Protein AF-S2S583-F1 (afdb_monomer)

Nearest PDB structures (foldseek):
  3kpt-assembly1_A  TM=5.579E-01  e=4.042E-02  Bacillus cereus ATCC 14579
  1koa-assembly1_A-2  TM=5.093E-01  e=5.735E-02  Caenorhabditis elegans
  3rkp-assembly2_B  TM=4.759E-01  e=6.444E-02  Bacillus cereus ATCC 14579
  4urr-assembly2_E  TM=3.396E-01  e=1.089E-01  Lederbergvirus Sf6
  2vbk-assembly1_A  TM=3.360E-01  e=1.736E-01  Lederbergvirus Sf6

Structure (mmCIF, N/CA/C/O backbone):
data_AF-S2S583-F1
#
_entry.id   AF-S2S583-F1
#
loop_
_atom_site.group_PDB
_atom_site.id
_atom_site.type_symbol
_atom_site.label_atom_id
_atom_site.label_alt_id
_atom_site.label_comp_id
_atom_site.label_asym_id
_atom_site.label_entity_id
_atom_site.label_seq_id
_atom_site.pdbx_PDB_ins_code
_atom_site.Cartn_x
_atom_site.Cartn_y
_atom_site.Cartn_z
_atom_site.occupancy
_atom_site.B_iso_or_equiv
_atom_site.auth_seq_id
_atom_site.auth_comp_id
_atom_site.auth_asym_id
_atom_site.auth_atom_id
_atom_site.pdbx_PDB_model_num
ATOM 1 N N . MET A 1 1 ? -15.274 1.364 20.284 1.00 72.50 1 MET A N 1
ATOM 2 C CA . MET A 1 1 ? -14.983 2.260 21.429 1.00 72.50 1 MET A CA 1
ATOM 3 C C . MET A 1 1 ? -13.592 1.963 21.960 1.00 72.50 1 MET A C 1
ATOM 5 O O . MET A 1 1 ? -13.209 0.802 21.964 1.00 72.50 1 MET A O 1
ATOM 9 N N . LEU A 1 2 ? -12.863 2.974 22.434 1.00 86.56 2 LEU A N 1
ATOM 10 C CA . LEU A 1 2 ? -11.544 2.807 23.055 1.00 86.56 2 LEU A CA 1
ATOM 11 C C . LEU A 1 2 ? -11.646 2.997 24.572 1.00 86.56 2 LEU A C 1
ATOM 13 O O . LEU A 1 2 ? -12.115 4.040 25.028 1.00 86.56 2 LEU A O 1
ATOM 17 N N . ASN A 1 3 ? -11.185 2.026 25.364 1.00 85.88 3 ASN A N 1
ATOM 18 C CA . ASN A 1 3 ? -11.041 2.212 26.808 1.00 85.88 3 ASN A CA 1
ATOM 19 C C . ASN A 1 3 ? -9.727 2.944 27.106 1.00 85.88 3 ASN A C 1
ATOM 21 O O . ASN A 1 3 ? -8.679 2.321 27.236 1.00 85.88 3 ASN A O 1
ATOM 25 N N . LEU A 1 4 ? -9.774 4.269 27.234 1.00 85.50 4 LEU A N 1
ATOM 26 C CA . LEU A 1 4 ? -8.571 5.089 27.435 1.00 85.50 4 LEU A CA 1
ATOM 27 C C . LEU A 1 4 ? -7.885 4.888 28.800 1.00 85.50 4 LEU A C 1
ATOM 29 O O . LEU A 1 4 ? -6.769 5.367 28.987 1.00 85.50 4 LEU A O 1
ATOM 33 N N . ASN A 1 5 ? -8.521 4.173 29.734 1.00 86.88 5 ASN A N 1
ATOM 34 C CA . ASN A 1 5 ? -7.889 3.759 30.991 1.00 86.88 5 ASN A CA 1
ATOM 35 C C . ASN A 1 5 ? -7.034 2.491 30.833 1.00 86.88 5 ASN A C 1
ATOM 37 O O . ASN A 1 5 ? -6.296 2.137 31.752 1.00 86.88 5 ASN A O 1
ATOM 41 N N . ASP A 1 6 ? -7.135 1.794 29.698 1.00 87.12 6 ASP A N 1
ATOM 42 C CA . ASP A 1 6 ? -6.269 0.664 29.388 1.00 87.12 6 ASP A CA 1
ATOM 43 C C . ASP A 1 6 ? -4.828 1.153 29.169 1.00 87.12 6 ASP A C 1
ATOM 45 O O . ASP A 1 6 ? -4.546 1.982 28.299 1.00 87.12 6 ASP A O 1
ATOM 49 N N . ALA A 1 7 ? -3.898 0.643 29.980 1.00 87.00 7 ALA A N 1
ATOM 50 C CA . ALA A 1 7 ? -2.507 1.087 29.963 1.00 87.00 7 ALA A CA 1
ATOM 51 C C . ALA A 1 7 ? -1.782 0.740 28.651 1.00 87.00 7 ALA A C 1
ATOM 53 O O . ALA A 1 7 ? -0.872 1.468 28.243 1.00 87.00 7 ALA A O 1
ATOM 54 N N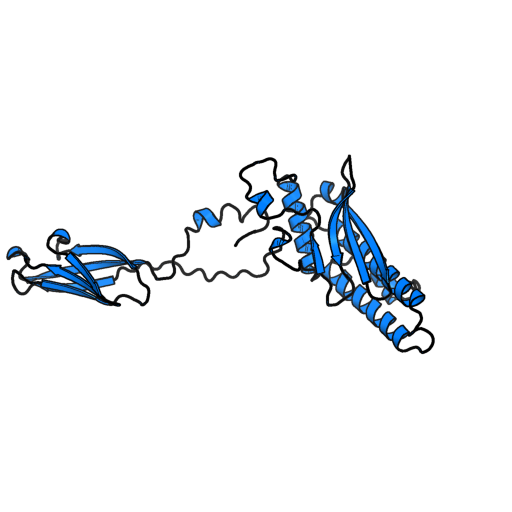 . HIS A 1 8 ? -2.171 -0.349 27.982 1.00 86.50 8 HIS A N 1
ATOM 55 C CA . HIS A 1 8 ? -1.612 -0.722 26.688 1.00 86.50 8 HIS A CA 1
ATOM 56 C C . HIS A 1 8 ? -2.092 0.252 25.607 1.00 86.50 8 HIS A C 1
ATOM 58 O O . HIS A 1 8 ? -1.272 0.829 24.892 1.00 86.50 8 HIS A O 1
ATOM 64 N N . LEU A 1 9 ? -3.395 0.535 25.558 1.00 88.69 9 LEU A N 1
ATOM 65 C CA . LEU A 1 9 ? -3.988 1.481 24.616 1.00 88.69 9 LEU A CA 1
ATOM 66 C C . LEU A 1 9 ? -3.467 2.910 24.821 1.00 88.69 9 LEU A C 1
ATOM 68 O O . LEU A 1 9 ? -3.105 3.588 23.858 1.00 88.69 9 LEU A O 1
ATOM 72 N N . ALA A 1 10 ? -3.338 3.355 26.072 1.00 89.19 10 ALA A N 1
ATOM 73 C CA . ALA A 1 10 ? -2.738 4.645 26.401 1.00 89.19 10 ALA A CA 1
ATOM 74 C C . ALA A 1 10 ? -1.277 4.746 25.916 1.00 89.19 10 ALA A C 1
ATOM 76 O O . ALA A 1 10 ? -0.844 5.794 25.423 1.00 89.19 10 ALA A O 1
ATOM 77 N N . ALA A 1 11 ? -0.508 3.653 25.995 1.00 89.00 11 ALA A N 1
ATOM 78 C CA . ALA A 1 11 ? 0.853 3.608 25.467 1.00 89.00 11 ALA A CA 1
ATOM 79 C C . ALA A 1 11 ? 0.889 3.696 23.931 1.00 89.00 11 ALA A C 1
ATOM 81 O O . ALA A 1 11 ? 1.757 4.389 23.392 1.00 89.00 11 ALA A O 1
ATOM 82 N N . LEU A 1 12 ? -0.055 3.054 23.231 1.00 89.44 12 LEU A N 1
ATOM 83 C CA . LEU A 1 12 ? -0.186 3.168 21.772 1.00 89.44 12 LEU A CA 1
ATOM 84 C C . LEU A 1 12 ? -0.480 4.611 21.351 1.00 89.44 12 LEU A C 1
ATOM 86 O O . LEU A 1 12 ? 0.122 5.113 20.403 1.00 89.44 12 LEU A O 1
ATOM 90 N N . ILE A 1 13 ? -1.354 5.304 22.084 1.00 88.88 13 ILE A N 1
ATOM 91 C CA . ILE A 1 13 ? -1.737 6.695 21.803 1.00 88.88 13 ILE A CA 1
ATOM 92 C C . ILE A 1 13 ? -0.569 7.662 22.034 1.00 88.88 13 ILE A C 1
ATOM 94 O O . ILE A 1 13 ? -0.356 8.575 21.236 1.00 88.88 13 ILE A O 1
ATOM 98 N N . THR A 1 14 ? 0.220 7.469 23.086 1.00 87.25 14 THR A N 1
ATOM 99 C CA . THR A 1 14 ? 1.247 8.446 23.495 1.00 87.25 14 THR A CA 1
ATOM 100 C C . THR A 1 14 ? 2.579 8.296 22.765 1.00 87.25 14 THR A C 1
ATOM 102 O O . THR A 1 14 ? 3.272 9.290 22.553 1.00 87.25 14 THR A O 1
ATOM 105 N N . LYS A 1 15 ? 2.956 7.083 22.345 1.00 89.38 15 LYS A N 1
ATOM 106 C CA . LYS A 1 15 ? 4.250 6.846 21.688 1.00 89.38 15 LYS A CA 1
ATOM 107 C C . LYS A 1 15 ? 4.202 7.155 20.187 1.00 89.38 15 LYS A C 1
ATOM 109 O O . LYS A 1 15 ? 3.221 6.794 19.531 1.00 89.38 15 LYS A O 1
ATOM 114 N N . PRO A 1 16 ? 5.250 7.776 19.612 1.00 91.06 16 PRO A N 1
ATOM 115 C CA . PRO A 1 16 ? 5.403 7.825 18.164 1.00 91.06 16 PRO A CA 1
ATOM 116 C C . PRO A 1 16 ? 5.668 6.409 17.641 1.00 91.06 16 PRO A C 1
ATOM 118 O O . PRO A 1 16 ? 6.477 5.675 18.209 1.00 91.06 16 PRO A O 1
ATOM 121 N N . LEU A 1 17 ? 4.981 6.033 16.565 1.00 93.19 17 LEU A N 1
ATOM 122 C CA . LEU A 1 17 ? 5.113 4.730 15.916 1.00 93.19 17 LEU A CA 1
ATOM 123 C C . LEU A 1 17 ? 5.484 4.939 14.448 1.00 93.19 17 LEU A C 1
ATOM 125 O O . LEU A 1 17 ? 5.022 5.891 13.820 1.00 93.19 17 LEU A O 1
ATOM 129 N N . THR A 1 18 ? 6.296 4.044 13.888 1.00 93.56 18 THR A N 1
ATOM 130 C CA . THR A 1 18 ? 6.427 3.938 12.428 1.00 93.56 18 THR A CA 1
ATOM 131 C C . THR A 1 18 ? 5.143 3.361 11.827 1.00 93.56 18 THR A C 1
ATOM 133 O O . THR A 1 18 ? 4.338 2.765 12.541 1.00 93.56 18 THR A O 1
ATOM 136 N N . VAL A 1 19 ? 4.962 3.465 10.506 1.00 93.00 19 VAL A N 1
ATOM 137 C CA . VAL A 1 19 ? 3.814 2.854 9.804 1.00 93.00 19 VAL A CA 1
ATOM 138 C C . VAL A 1 19 ? 3.682 1.361 10.142 1.00 93.00 19 VAL A C 1
ATOM 140 O O . VAL A 1 19 ? 2.598 0.900 10.494 1.00 93.00 19 VAL A O 1
ATOM 143 N N . ALA A 1 20 ? 4.790 0.613 10.101 1.00 92.25 20 ALA A N 1
ATOM 144 C CA . ALA A 1 20 ? 4.805 -0.817 10.413 1.00 92.25 20 ALA A CA 1
ATOM 145 C C . ALA A 1 20 ? 4.420 -1.111 11.866 1.00 92.25 20 ALA A C 1
ATOM 147 O O . ALA A 1 20 ? 3.603 -1.992 12.124 1.00 92.25 20 ALA A O 1
ATOM 148 N N . GLN A 1 21 ? 4.966 -0.344 12.812 1.00 94.44 21 GLN A N 1
ATOM 149 C CA . GLN A 1 21 ? 4.627 -0.493 14.225 1.00 94.44 21 GLN A CA 1
ATOM 150 C C . GLN A 1 21 ? 3.167 -0.129 14.497 1.00 94.44 21 GLN A C 1
ATOM 152 O O . GLN A 1 21 ? 2.517 -0.821 15.274 1.00 94.44 21 GLN A O 1
ATOM 157 N N . ALA A 1 22 ? 2.648 0.922 13.856 1.00 94.94 22 ALA A N 1
ATOM 158 C CA . ALA A 1 22 ? 1.258 1.338 13.988 1.00 94.94 22 ALA A CA 1
ATOM 159 C C . ALA A 1 22 ? 0.313 0.230 13.515 1.00 94.94 22 ALA A C 1
ATOM 161 O O . ALA A 1 22 ? -0.524 -0.206 14.300 1.00 94.94 22 ALA A O 1
ATOM 162 N N . ARG A 1 23 ? 0.499 -0.294 12.292 1.00 94.81 23 ARG A N 1
ATOM 163 C CA . ARG A 1 23 ? -0.312 -1.412 11.784 1.00 94.81 23 ARG A CA 1
ATOM 164 C C . ARG A 1 23 ? -0.238 -2.621 12.713 1.00 94.81 23 ARG A C 1
ATOM 166 O O . ARG A 1 23 ? -1.269 -3.129 13.132 1.00 94.81 23 ARG A O 1
ATOM 173 N N . GLN A 1 24 ? 0.972 -3.057 13.062 1.00 94.25 24 GLN A N 1
ATOM 174 C CA . GLN A 1 24 ? 1.160 -4.264 13.861 1.00 94.25 24 GLN A CA 1
ATOM 175 C C . GLN A 1 24 ? 0.535 -4.136 15.254 1.00 94.25 24 GLN A C 1
ATOM 177 O O . GLN A 1 24 ? -0.221 -5.008 15.674 1.00 94.25 24 GLN A O 1
ATOM 182 N N . GLN A 1 25 ? 0.861 -3.072 15.991 1.00 94.88 25 GLN A N 1
ATOM 183 C CA . GLN A 1 25 ? 0.454 -2.947 17.390 1.00 94.88 25 GLN A CA 1
ATOM 184 C C . GLN A 1 25 ? -1.035 -2.612 17.525 1.00 94.88 25 GLN A C 1
ATOM 186 O O . GLN A 1 25 ? -1.705 -3.182 18.381 1.00 94.88 25 GLN A O 1
ATOM 191 N N . ILE A 1 26 ? -1.568 -1.739 16.664 1.00 95.62 26 ILE A N 1
ATOM 192 C CA . ILE A 1 26 ? -2.993 -1.377 16.688 1.00 95.62 26 ILE A CA 1
ATOM 193 C C . ILE A 1 26 ? -3.840 -2.534 16.154 1.00 95.62 26 ILE A C 1
ATOM 195 O O . ILE A 1 26 ? -4.863 -2.838 16.756 1.00 95.62 26 ILE A O 1
ATOM 199 N N . GLY A 1 27 ? -3.389 -3.226 15.101 1.00 94.31 27 GLY A N 1
ATOM 200 C CA . GLY A 1 27 ? -4.038 -4.438 14.592 1.00 94.31 27 GLY A CA 1
ATOM 201 C C . GLY A 1 27 ? -4.083 -5.550 15.640 1.00 94.31 27 GLY A C 1
ATOM 202 O O . GLY A 1 27 ? -5.137 -6.125 15.878 1.00 94.31 27 GLY A O 1
ATOM 203 N N . THR A 1 28 ? -2.978 -5.781 16.360 1.00 93.31 28 THR A N 1
ATOM 204 C CA . THR A 1 28 ? -2.945 -6.759 17.464 1.00 93.31 28 THR A CA 1
ATOM 205 C C . THR A 1 28 ? -3.926 -6.384 18.576 1.00 93.31 28 THR A C 1
ATOM 207 O O . THR A 1 28 ? -4.673 -7.235 19.052 1.00 93.31 28 THR A O 1
ATOM 210 N N . ALA A 1 29 ? -3.945 -5.113 18.988 1.00 93.31 29 ALA A N 1
ATOM 211 C CA . ALA A 1 29 ? -4.849 -4.641 20.032 1.00 93.31 29 ALA A CA 1
ATOM 212 C C . ALA A 1 29 ? -6.326 -4.689 19.595 1.00 93.31 29 ALA A C 1
ATOM 214 O O . ALA A 1 29 ? -7.188 -4.976 20.421 1.00 93.31 29 ALA A O 1
ATOM 215 N N . TYR A 1 30 ? -6.616 -4.438 18.314 1.00 94.75 30 TYR A N 1
ATOM 216 C CA . TYR A 1 30 ? -7.948 -4.620 17.739 1.00 94.75 30 TYR A CA 1
ATOM 217 C C . TYR A 1 30 ? -8.358 -6.093 17.777 1.00 94.75 30 TYR A C 1
ATOM 219 O O . TYR A 1 30 ? -9.418 -6.399 18.312 1.00 94.75 30 TYR A O 1
ATOM 227 N N . GLN A 1 31 ? -7.507 -6.999 17.284 1.00 92.88 31 GLN A N 1
ATOM 228 C CA . GLN A 1 31 ? -7.829 -8.423 17.209 1.00 92.88 31 GLN A CA 1
ATOM 229 C C . GLN A 1 31 ? -8.086 -9.024 18.593 1.00 92.88 31 GLN A C 1
ATOM 231 O O . GLN A 1 31 ? -9.051 -9.754 18.773 1.00 92.88 31 GLN A O 1
ATOM 236 N N . GLN A 1 32 ? -7.283 -8.659 19.598 1.00 91.31 32 GLN A N 1
ATOM 237 C CA . GLN A 1 32 ? -7.498 -9.105 20.978 1.00 91.31 32 GLN A CA 1
ATOM 238 C C . GLN A 1 32 ? -8.877 -8.704 21.513 1.00 91.31 32 GLN A C 1
ATOM 240 O O . GLN A 1 32 ? -9.544 -9.502 22.172 1.00 91.31 32 GLN A O 1
ATOM 245 N N . GLU A 1 33 ? -9.310 -7.475 21.234 1.00 91.38 33 GLU A N 1
ATOM 246 C CA . GLU A 1 33 ? -10.607 -6.983 21.690 1.00 91.38 33 GLU A CA 1
ATOM 247 C C . GLU A 1 33 ? -11.761 -7.559 20.857 1.00 91.38 33 GLU A C 1
ATOM 249 O O . GLU A 1 33 ? -12.795 -7.923 21.417 1.00 91.38 33 GLU A O 1
ATOM 254 N N . ALA A 1 34 ? -11.572 -7.718 19.545 1.00 90.19 34 ALA A N 1
ATOM 255 C CA . ALA A 1 34 ? -12.523 -8.380 18.660 1.00 90.19 34 ALA A CA 1
ATOM 256 C C . ALA A 1 34 ? -12.748 -9.841 19.085 1.00 90.19 34 ALA A C 1
ATOM 258 O O . ALA A 1 34 ? -13.893 -10.248 19.271 1.00 90.19 34 ALA A O 1
ATOM 259 N N . ASP A 1 35 ? -11.679 -10.593 19.360 1.00 90.12 35 ASP A N 1
ATOM 260 C CA . ASP A 1 35 ? -11.748 -11.966 19.869 1.00 90.12 35 ASP A CA 1
ATOM 261 C C . ASP A 1 35 ? -12.437 -12.017 21.238 1.00 90.12 35 ASP A C 1
ATOM 263 O O . ASP A 1 35 ? -13.237 -12.915 21.513 1.00 90.12 35 ASP A O 1
ATOM 267 N N . ARG A 1 36 ? -12.169 -11.045 22.120 1.00 89.88 36 ARG A N 1
ATOM 268 C CA . ARG A 1 36 ? -12.832 -10.956 23.429 1.00 89.88 36 ARG A CA 1
ATOM 269 C C . ARG A 1 36 ? -14.345 -10.765 23.287 1.00 89.88 36 ARG A C 1
ATOM 271 O O . ARG A 1 36 ? -15.098 -11.350 24.068 1.00 89.88 36 ARG A O 1
ATOM 278 N N . LEU A 1 37 ? -14.788 -9.944 22.333 1.00 88.56 37 LEU A N 1
ATOM 279 C CA . LEU A 1 37 ? -16.211 -9.727 22.055 1.00 88.56 37 LEU A CA 1
ATOM 280 C C . LEU A 1 37 ? -16.848 -10.933 21.355 1.00 88.56 37 LEU A C 1
ATOM 282 O O . LEU A 1 37 ? -17.930 -11.348 21.762 1.00 88.56 37 LEU A O 1
ATOM 286 N N . ALA A 1 38 ? -16.166 -11.532 20.379 1.00 84.69 38 ALA A N 1
ATOM 287 C CA . ALA A 1 38 ? -16.638 -12.713 19.657 1.00 84.69 38 ALA A CA 1
ATOM 288 C C . ALA A 1 38 ? -16.812 -13.937 20.573 1.00 84.69 38 ALA A C 1
ATOM 290 O O . ALA A 1 38 ? -17.699 -14.748 20.358 1.00 84.69 38 ALA A O 1
ATOM 291 N N . ASN A 1 39 ? -16.012 -14.052 21.637 1.00 84.62 39 ASN A N 1
ATOM 292 C CA . ASN A 1 39 ? -16.152 -15.110 22.643 1.00 84.62 39 ASN A CA 1
ATOM 293 C C . ASN A 1 39 ? -17.186 -14.788 23.741 1.00 84.62 39 ASN A C 1
ATOM 295 O O . ASN A 1 39 ? -17.241 -15.470 24.769 1.00 84.62 39 ASN A O 1
ATOM 299 N N . SER A 1 40 ? -17.984 -13.730 23.575 1.00 87.88 40 SER A N 1
ATOM 300 C CA . SER A 1 40 ? -19.010 -13.338 24.532 1.00 87.88 40 SER A CA 1
ATOM 301 C C . SER A 1 40 ? -20.412 -13.506 23.942 1.00 87.88 40 SER A C 1
ATOM 303 O O . SER A 1 40 ? -20.759 -12.776 23.014 1.00 87.88 40 SER A O 1
ATOM 305 N N . PRO A 1 41 ? -21.285 -14.328 24.559 1.00 83.75 41 PRO A N 1
ATOM 306 C CA . PRO A 1 41 ? -22.667 -14.520 24.099 1.00 83.75 41 PRO A CA 1
ATOM 307 C C . PRO A 1 41 ? -23.515 -13.238 24.052 1.00 83.75 41 PRO A C 1
ATOM 309 O O . PRO A 1 41 ? -24.596 -13.224 23.478 1.00 83.75 41 PRO A O 1
ATOM 31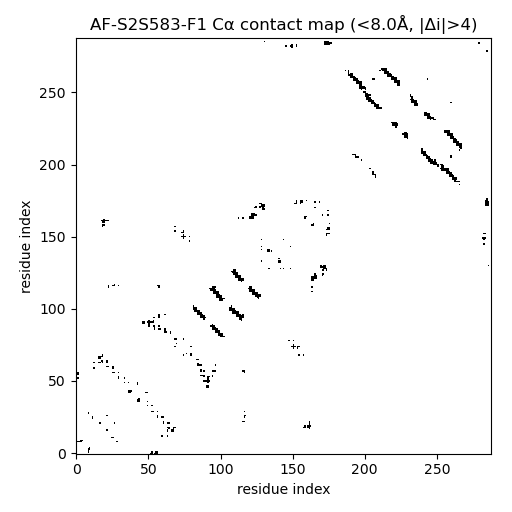2 N N . LEU A 1 42 ? -23.067 -12.166 24.715 1.00 84.94 42 LEU A N 1
ATOM 313 C CA . LEU A 1 42 ? -23.745 -10.867 24.726 1.00 84.94 42 LEU A CA 1
ATOM 314 C C . LEU A 1 42 ? -23.325 -9.958 23.564 1.00 84.94 42 LEU A C 1
ATOM 316 O O . LEU A 1 42 ? -24.060 -9.032 23.228 1.00 84.94 42 LEU A O 1
ATOM 320 N N . TRP A 1 43 ? -22.134 -10.176 23.003 1.00 86.75 43 TRP A N 1
ATOM 321 C CA . TRP A 1 43 ? -21.508 -9.261 22.046 1.00 86.75 43 TRP A CA 1
ATOM 322 C C . TRP A 1 43 ? -21.282 -9.889 20.674 1.00 86.75 43 TRP A C 1
ATOM 324 O O . TRP A 1 43 ? -21.214 -9.146 19.700 1.00 86.75 43 TRP A O 1
ATOM 334 N N . GLU A 1 44 ? -21.217 -11.220 20.582 1.00 83.06 44 GLU A N 1
ATOM 335 C CA . GLU A 1 44 ? -20.936 -11.943 19.336 1.00 83.06 44 GLU A CA 1
ATOM 336 C C . GLU A 1 44 ? -21.924 -11.624 18.204 1.00 83.06 44 GLU A C 1
ATOM 338 O O . GLU A 1 44 ? -21.536 -11.620 17.043 1.00 83.06 44 GLU A O 1
ATOM 343 N N . SER A 1 45 ? -23.179 -11.305 18.537 1.00 86.00 45 SER A N 1
ATOM 344 C CA . SER A 1 45 ? -24.232 -10.964 17.573 1.00 86.00 45 SER A CA 1
ATOM 345 C C . SER A 1 45 ? -24.579 -9.469 17.550 1.00 86.00 45 SER A C 1
ATOM 347 O O . SER A 1 45 ? -25.654 -9.098 17.080 1.00 86.00 45 SER A O 1
ATOM 349 N N . ASN A 1 46 ? -23.749 -8.610 18.152 1.00 90.56 46 ASN A N 1
ATOM 350 C CA . ASN A 1 46 ? -23.999 -7.172 18.239 1.00 90.56 46 ASN A CA 1
ATOM 351 C C . ASN A 1 46 ? -23.183 -6.416 17.181 1.00 90.56 46 ASN A C 1
ATOM 353 O O . ASN A 1 46 ? -22.155 -5.803 17.484 1.00 90.56 46 ASN A O 1
ATOM 357 N N . ASP A 1 47 ? -23.668 -6.450 15.940 1.00 89.94 47 ASP A N 1
ATOM 358 C CA . ASP A 1 47 ? -22.991 -5.856 14.782 1.00 89.94 47 ASP A CA 1
ATOM 359 C C . ASP A 1 47 ? -22.720 -4.357 14.954 1.00 89.94 47 ASP A C 1
ATOM 361 O O . ASP A 1 47 ? -21.669 -3.872 14.539 1.00 89.94 47 ASP A O 1
ATOM 365 N N . GLU A 1 48 ? -23.610 -3.613 15.619 1.00 92.00 48 GLU A N 1
ATOM 366 C CA . GLU A 1 48 ? -23.397 -2.189 15.904 1.00 92.00 48 GLU A CA 1
ATOM 367 C C . GLU A 1 48 ? -22.182 -1.973 16.816 1.00 92.00 48 GLU A C 1
ATOM 369 O O . GLU A 1 48 ? -21.345 -1.103 16.558 1.00 92.00 48 GLU A O 1
ATOM 374 N N . ALA A 1 49 ? -22.045 -2.787 17.868 1.00 91.50 49 ALA A N 1
ATOM 375 C CA . ALA A 1 49 ? -20.907 -2.709 18.777 1.00 91.50 49 ALA A CA 1
ATOM 376 C C . ALA A 1 49 ? -19.594 -3.114 18.090 1.00 91.50 49 ALA A C 1
ATOM 378 O O . ALA A 1 49 ? -18.570 -2.458 18.306 1.00 91.50 49 ALA A O 1
ATOM 379 N N . LEU A 1 50 ? -19.621 -4.151 17.247 1.00 92.38 50 LEU A N 1
ATOM 380 C CA . LEU A 1 50 ? -18.461 -4.605 16.474 1.00 92.38 50 LEU A CA 1
ATOM 381 C C . LEU A 1 50 ? -18.042 -3.569 15.418 1.00 92.38 50 LEU A C 1
ATOM 383 O O . LEU A 1 50 ? -16.861 -3.234 15.322 1.00 92.38 50 LEU A O 1
ATOM 387 N N . THR A 1 51 ? -19.005 -2.965 14.719 1.00 94.69 51 THR A N 1
ATOM 388 C CA . THR A 1 51 ? -18.779 -1.849 13.782 1.00 94.69 51 THR A CA 1
ATOM 389 C C . THR A 1 51 ? -18.157 -0.652 14.504 1.00 94.69 51 THR A C 1
ATOM 391 O O . THR A 1 51 ? -17.145 -0.101 14.070 1.00 94.69 51 THR A O 1
ATOM 394 N N . ALA A 1 52 ? -18.691 -0.274 15.671 1.00 94.56 52 ALA A N 1
ATOM 395 C CA . ALA A 1 52 ? -18.148 0.822 16.472 1.00 94.56 52 ALA A CA 1
ATOM 396 C C . ALA A 1 52 ? -16.755 0.512 17.053 1.00 94.56 52 ALA A C 1
ATOM 398 O O . ALA A 1 52 ? -15.965 1.431 17.315 1.00 94.56 52 ALA A O 1
ATOM 399 N N . LEU A 1 53 ? -16.436 -0.762 17.307 1.00 94.88 53 LEU A N 1
ATOM 400 C CA . LEU A 1 53 ? -15.091 -1.200 17.672 1.00 94.88 53 LEU A CA 1
ATOM 401 C C . LEU A 1 53 ? -14.130 -1.010 16.494 1.00 94.88 53 LEU A C 1
ATOM 403 O O . LEU A 1 53 ? -13.128 -0.311 16.662 1.00 94.88 53 LEU A O 1
ATOM 407 N N . LEU A 1 54 ? -14.465 -1.557 15.320 1.00 96.56 54 LEU A N 1
ATOM 408 C CA . LEU A 1 54 ? -13.651 -1.444 14.110 1.00 96.56 54 LEU A CA 1
ATOM 409 C C . LEU A 1 54 ? -13.391 0.023 13.742 1.00 96.56 54 LEU A C 1
ATOM 411 O O . LEU A 1 54 ? -12.238 0.404 13.530 1.00 96.56 54 LEU A O 1
ATOM 415 N N . ALA A 1 55 ? -14.421 0.872 13.774 1.00 97.50 55 ALA A N 1
ATOM 416 C CA . ALA A 1 55 ? -14.294 2.304 13.504 1.00 97.50 55 ALA A CA 1
ATOM 417 C C . ALA A 1 55 ? -13.313 2.996 14.464 1.00 97.50 55 ALA A C 1
ATOM 419 O O . ALA A 1 55 ? -12.449 3.765 14.052 1.00 97.50 55 ALA A O 1
ATOM 420 N N . SER A 1 56 ? -13.381 2.670 15.759 1.00 97.06 56 SER A N 1
ATOM 421 C CA . SER A 1 56 ? -12.501 3.272 16.769 1.00 97.06 56 SER A CA 1
ATOM 422 C C . SER A 1 56 ? -11.022 2.939 16.549 1.00 97.06 56 SER A C 1
ATOM 424 O O . SER A 1 56 ? -10.162 3.813 16.679 1.00 97.06 56 SER A O 1
ATOM 426 N N . TYR A 1 57 ? -10.715 1.682 16.223 1.00 97.19 57 TYR A N 1
ATOM 427 C CA . TYR A 1 57 ? -9.339 1.262 15.950 1.00 97.19 57 TYR A CA 1
ATOM 428 C C . TYR A 1 57 ? -8.855 1.734 14.575 1.00 97.19 57 TYR A C 1
ATOM 430 O O . TYR A 1 57 ? -7.683 2.086 14.439 1.00 97.19 57 TYR A O 1
ATOM 438 N N . THR A 1 58 ? -9.746 1.815 13.582 1.00 98.12 58 THR A N 1
ATOM 439 C CA . THR A 1 58 ? -9.430 2.364 12.254 1.00 98.12 58 THR A CA 1
ATOM 440 C C . THR A 1 58 ? -9.064 3.842 12.363 1.00 98.12 58 THR A C 1
ATOM 442 O O . THR A 1 58 ? -8.023 4.250 11.850 1.00 98.12 58 THR A O 1
ATOM 445 N N . ASN A 1 59 ? -9.833 4.628 13.121 1.00 97.44 59 ASN A N 1
ATOM 446 C CA . ASN A 1 59 ? -9.517 6.030 13.383 1.00 97.44 59 ASN A CA 1
ATOM 447 C C . ASN A 1 59 ? -8.182 6.194 14.133 1.00 97.44 59 ASN A C 1
ATOM 449 O O . ASN A 1 59 ? -7.349 7.025 13.763 1.00 97.44 59 ASN A O 1
ATOM 453 N N . LEU A 1 60 ? -7.926 5.371 15.160 1.00 97.00 60 LEU A N 1
ATOM 454 C CA . LEU A 1 60 ? -6.645 5.382 15.876 1.00 97.00 60 LEU A CA 1
ATOM 455 C C . LEU A 1 60 ? -5.468 5.076 14.938 1.00 97.00 60 LEU A C 1
ATOM 457 O O . LEU A 1 60 ? -4.443 5.762 14.991 1.00 97.00 60 LEU A O 1
ATOM 461 N N . LEU A 1 61 ? -5.618 4.077 14.067 1.00 97.62 61 LEU A N 1
ATOM 462 C CA . LEU A 1 61 ? -4.626 3.740 13.054 1.00 97.62 61 LEU A CA 1
ATOM 463 C C . LEU A 1 61 ? -4.422 4.895 12.072 1.00 97.62 61 LEU A C 1
ATOM 465 O O . LEU A 1 61 ? -3.278 5.281 11.855 1.00 97.62 61 LEU A O 1
ATOM 469 N N . GLY A 1 62 ? -5.490 5.500 11.551 1.00 97.44 62 GLY A N 1
ATOM 470 C CA . GLY A 1 62 ? -5.419 6.674 10.677 1.00 97.44 62 GLY A CA 1
ATOM 471 C C . GLY A 1 62 ? -4.635 7.825 11.311 1.00 97.44 62 GLY A C 1
ATOM 472 O O . GLY A 1 62 ? -3.670 8.319 10.727 1.00 97.44 62 GLY A O 1
ATOM 473 N N . ASN A 1 63 ? -4.946 8.174 12.562 1.00 96.19 63 ASN A N 1
ATOM 474 C CA . ASN A 1 63 ? -4.217 9.201 13.311 1.00 96.19 63 ASN A CA 1
ATOM 475 C C . ASN A 1 63 ? -2.726 8.862 13.475 1.00 96.19 63 ASN A C 1
ATOM 477 O O . ASN A 1 63 ? -1.860 9.735 13.369 1.00 96.19 63 ASN A O 1
ATOM 481 N N . LYS A 1 64 ? -2.401 7.588 13.714 1.00 96.50 64 LYS A N 1
ATOM 482 C CA . LYS A 1 64 ? -1.016 7.130 13.882 1.00 96.50 64 LYS A CA 1
ATOM 483 C C . LYS A 1 64 ? -0.247 7.070 12.573 1.00 96.50 64 LYS A C 1
ATOM 485 O O . LYS A 1 64 ? 0.929 7.427 12.559 1.00 96.50 64 LYS A O 1
ATOM 490 N N . LEU A 1 65 ? -0.899 6.691 11.480 1.00 96.88 65 LEU A N 1
ATOM 491 C CA . LEU A 1 65 ? -0.334 6.770 10.139 1.00 96.88 65 LEU A CA 1
ATOM 492 C C . LEU A 1 65 ? -0.037 8.221 9.771 1.00 96.88 65 LEU A C 1
ATOM 494 O O . LEU A 1 65 ? 1.079 8.511 9.351 1.00 96.88 65 LEU A O 1
ATOM 498 N N . TYR A 1 66 ? -0.973 9.141 10.012 1.00 95.75 66 TYR A N 1
ATOM 499 C CA . TYR A 1 66 ? -0.743 10.566 9.791 1.00 95.75 66 TYR A CA 1
ATOM 500 C C . TYR A 1 66 ? 0.455 11.074 10.602 1.00 95.75 66 TYR A C 1
ATOM 502 O O . TYR A 1 66 ? 1.383 11.647 10.035 1.00 95.75 66 TYR A O 1
ATOM 510 N N . GLN A 1 67 ? 0.505 10.779 11.907 1.00 94.75 67 GLN A N 1
ATOM 511 C CA . GLN A 1 67 ? 1.648 11.130 12.757 1.00 94.75 67 GLN A CA 1
ATOM 512 C C . GLN A 1 67 ? 2.969 10.548 12.222 1.00 94.75 67 GLN A C 1
ATOM 514 O O . GLN A 1 67 ? 3.986 11.240 12.217 1.00 94.75 67 GLN A O 1
ATOM 519 N N . ALA A 1 68 ? 2.974 9.288 11.780 1.00 94.69 68 ALA A N 1
ATOM 520 C CA . ALA A 1 68 ? 4.161 8.640 11.231 1.00 94.69 68 ALA A CA 1
ATOM 521 C C . ALA A 1 68 ? 4.637 9.330 9.945 1.00 94.69 68 ALA A C 1
ATOM 523 O O . ALA A 1 68 ? 5.829 9.602 9.815 1.00 94.69 68 ALA A O 1
ATOM 524 N N . LEU A 1 69 ? 3.715 9.652 9.032 1.00 93.94 69 LEU A N 1
ATOM 525 C CA . LEU A 1 69 ? 4.011 10.330 7.769 1.00 93.94 69 LEU A CA 1
ATOM 526 C C . LEU A 1 69 ? 4.576 11.738 7.993 1.00 93.94 69 LEU A C 1
ATOM 528 O O . LEU A 1 69 ? 5.556 12.099 7.347 1.00 93.94 69 LEU A O 1
ATOM 532 N N . GLN A 1 70 ? 4.032 12.493 8.953 1.00 92.44 70 GLN A N 1
ATOM 533 C CA . GLN A 1 70 ? 4.529 13.831 9.310 1.00 92.44 70 GLN A CA 1
ATOM 534 C C . GLN A 1 70 ? 5.976 13.822 9.835 1.00 92.44 70 GLN A C 1
ATOM 536 O O . GLN A 1 70 ? 6.670 14.832 9.764 1.00 92.44 70 GLN A O 1
ATOM 541 N N . ASN A 1 71 ? 6.455 12.677 10.331 1.00 90.25 71 ASN A N 1
ATOM 542 C CA . ASN A 1 71 ? 7.823 12.511 10.822 1.00 90.25 71 ASN A CA 1
ATOM 543 C C . ASN A 1 71 ? 8.808 12.013 9.743 1.00 90.25 71 ASN A C 1
ATOM 545 O O . ASN A 1 71 ? 9.993 11.836 10.036 1.00 90.25 71 ASN A O 1
ATOM 549 N N . LEU A 1 72 ? 8.355 11.760 8.508 1.00 89.56 72 LEU A N 1
ATOM 550 C CA . LEU A 1 72 ? 9.217 11.275 7.429 1.00 89.56 72 LEU A CA 1
ATOM 551 C C . LEU A 1 72 ? 9.930 12.426 6.724 1.00 89.56 72 LEU A C 1
ATOM 553 O O . LEU A 1 72 ? 9.344 13.151 5.927 1.00 89.56 72 LEU A O 1
ATOM 557 N N . THR A 1 73 ? 11.245 12.511 6.916 1.00 88.81 73 THR A N 1
ATOM 558 C CA . THR A 1 73 ? 12.098 13.509 6.249 1.00 88.81 73 THR A CA 1
ATOM 559 C C . THR A 1 73 ? 12.188 13.330 4.732 1.00 88.81 73 THR A C 1
ATOM 561 O O . THR A 1 73 ? 12.579 14.254 4.024 1.00 88.81 73 THR A O 1
ATOM 564 N N . SER A 1 74 ? 11.831 12.150 4.216 1.00 85.50 74 SER A N 1
ATOM 565 C CA . SER A 1 74 ? 11.799 11.860 2.781 1.00 85.50 74 SER A CA 1
ATOM 566 C C . SER A 1 74 ? 10.601 12.473 2.053 1.00 85.50 74 SER A C 1
ATOM 568 O O . SER A 1 74 ? 10.589 12.454 0.825 1.00 85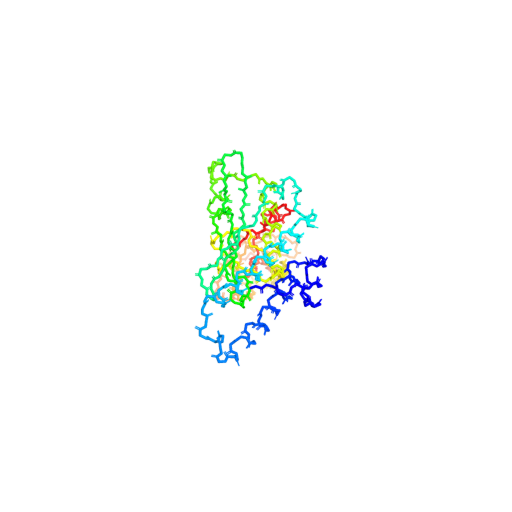.50 74 SER A O 1
ATOM 570 N N . ILE A 1 75 ? 9.591 12.967 2.779 1.00 89.38 75 ILE A N 1
ATOM 571 C CA . ILE A 1 75 ? 8.417 13.625 2.203 1.00 89.38 75 ILE A CA 1
ATOM 572 C C . ILE A 1 75 ? 8.523 15.131 2.501 1.00 89.38 75 ILE A C 1
ATOM 574 O O . ILE A 1 75 ? 8.636 15.507 3.668 1.00 89.38 75 ILE A O 1
ATOM 578 N N . PRO A 1 76 ? 8.494 16.012 1.485 1.00 89.44 76 PRO A N 1
ATOM 579 C CA . PRO A 1 76 ? 8.557 17.453 1.703 1.00 89.44 76 PRO A CA 1
ATOM 580 C C . PRO A 1 76 ? 7.422 17.957 2.604 1.00 89.44 76 PRO A C 1
ATOM 582 O O . PRO A 1 76 ? 6.253 17.635 2.385 1.00 89.44 76 PRO A O 1
ATOM 585 N N . THR A 1 77 ? 7.747 18.812 3.577 1.00 91.06 77 THR A N 1
ATOM 586 C CA . THR A 1 77 ? 6.759 19.411 4.492 1.00 91.06 77 THR A CA 1
ATOM 587 C C . THR A 1 77 ? 5.606 20.125 3.773 1.00 91.06 77 THR A C 1
ATOM 589 O O . THR A 1 77 ? 4.468 19.901 4.179 1.00 91.06 77 THR A O 1
ATOM 592 N N . PRO A 1 78 ? 5.825 20.918 2.699 1.00 91.50 78 PRO A N 1
ATOM 593 C CA . PRO A 1 78 ? 4.715 21.548 1.979 1.00 91.50 78 PRO A CA 1
ATOM 594 C C . PRO A 1 78 ? 3.720 20.532 1.411 1.00 91.50 78 PRO A C 1
ATOM 596 O O . PRO A 1 78 ? 2.517 20.753 1.468 1.00 91.50 78 PRO A O 1
ATOM 599 N N . PHE A 1 79 ? 4.205 19.385 0.925 1.00 92.12 79 PHE A N 1
ATOM 600 C CA . PHE A 1 79 ? 3.337 18.314 0.443 1.00 92.12 79 PHE A CA 1
ATOM 601 C C . PHE A 1 79 ? 2.553 17.681 1.600 1.00 92.12 79 PHE A C 1
ATOM 603 O O . PHE A 1 79 ? 1.334 17.559 1.522 1.00 92.12 79 PHE A O 1
ATOM 610 N N . LEU A 1 80 ? 3.215 17.367 2.719 1.00 93.12 80 LEU A N 1
ATOM 611 C CA . LEU A 1 80 ? 2.563 16.820 3.917 1.00 93.12 80 LEU A CA 1
ATOM 612 C C . LEU A 1 80 ? 1.471 17.733 4.497 1.00 93.12 80 LEU A C 1
ATOM 614 O O . LEU A 1 80 ? 0.505 17.226 5.059 1.00 93.12 80 LEU A O 1
ATOM 618 N N . GLN A 1 81 ? 1.605 19.054 4.365 1.00 93.00 81 GLN A N 1
ATOM 619 C CA . GLN A 1 81 ? 0.601 20.027 4.818 1.00 93.00 81 GLN A CA 1
ATOM 620 C C . GLN A 1 81 ? -0.685 20.003 3.984 1.00 93.00 81 GLN A C 1
ATOM 622 O O . GLN A 1 81 ? -1.719 20.467 4.456 1.00 93.00 81 GLN A O 1
ATOM 627 N N . THR A 1 82 ? -0.631 19.459 2.767 1.00 93.50 82 THR A N 1
ATOM 628 C CA . THR A 1 82 ? -1.813 19.271 1.912 1.00 93.50 82 THR A CA 1
ATOM 629 C C . THR A 1 82 ? -2.524 17.947 2.166 1.00 93.50 82 THR A C 1
ATOM 631 O O . THR A 1 82 ? -3.611 17.735 1.639 1.00 93.50 82 THR A O 1
ATOM 634 N N . LEU A 1 83 ? -1.927 17.047 2.954 1.00 95.25 83 LEU A N 1
ATOM 635 C CA . LEU A 1 83 ? -2.462 15.712 3.174 1.00 95.25 83 LEU A CA 1
ATOM 636 C C . LEU A 1 83 ? -3.291 15.622 4.448 1.00 95.25 83 LEU A C 1
ATOM 638 O O . LEU A 1 83 ? -2.897 16.110 5.505 1.00 95.25 83 LEU A O 1
ATOM 642 N N . TRP A 1 84 ? -4.382 14.875 4.367 1.00 95.94 84 TRP A N 1
ATOM 643 C CA . TRP A 1 84 ? -5.127 14.401 5.525 1.00 95.94 84 TRP A CA 1
ATOM 644 C C . TRP A 1 84 ? -5.675 12.999 5.259 1.00 95.94 84 TRP A C 1
ATOM 646 O O . TRP A 1 84 ? -5.685 12.514 4.124 1.00 95.94 84 TRP A O 1
ATOM 656 N N . LEU A 1 85 ? -6.043 12.306 6.334 1.00 97.56 85 LEU A N 1
ATOM 657 C CA . LEU A 1 85 ? -6.561 10.945 6.274 1.00 97.56 85 LEU A CA 1
ATOM 658 C C . LEU A 1 85 ? -8.023 10.963 6.704 1.00 97.56 85 LEU A C 1
ATOM 660 O O . LEU A 1 85 ? -8.355 11.549 7.734 1.00 97.56 85 LEU A O 1
ATOM 664 N N . GLN A 1 86 ? -8.869 10.306 5.922 1.00 97.75 86 GLN A N 1
ATOM 665 C CA . GLN A 1 86 ? -10.280 10.116 6.228 1.00 97.75 86 GLN A CA 1
ATOM 666 C C . GLN A 1 86 ? -10.548 8.636 6.444 1.00 97.75 86 GLN A C 1
ATOM 668 O O . GLN A 1 86 ? -10.334 7.840 5.531 1.00 97.75 86 GLN A O 1
ATOM 673 N N . ASP A 1 87 ? -11.035 8.264 7.622 1.00 97.31 87 ASP A N 1
ATOM 674 C CA . ASP A 1 87 ? -11.519 6.914 7.870 1.00 97.31 87 ASP A CA 1
ATOM 675 C C . ASP A 1 87 ? -13.022 6.781 7.597 1.00 97.31 87 ASP A C 1
ATOM 677 O O . ASP A 1 87 ? -13.811 7.699 7.825 1.00 97.31 87 ASP A O 1
ATOM 681 N N . THR A 1 88 ? -13.413 5.614 7.093 1.00 97.56 88 THR A N 1
ATOM 682 C CA . THR A 1 88 ? -14.808 5.185 6.980 1.00 97.56 88 THR A CA 1
ATOM 683 C C . THR A 1 88 ? -14.927 3.741 7.449 1.00 97.56 88 THR A C 1
ATOM 685 O O . 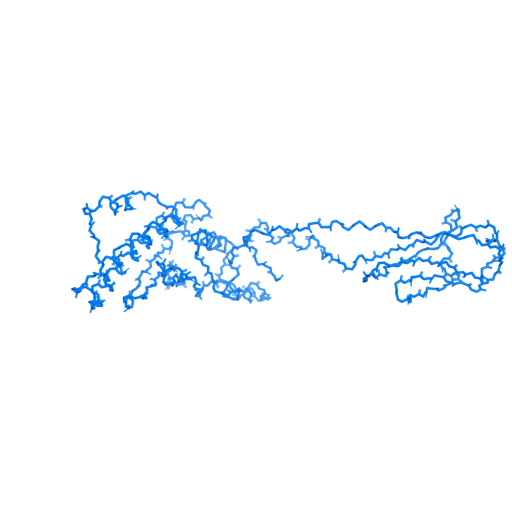THR A 1 88 ? -13.973 2.966 7.401 1.00 97.56 88 THR A O 1
ATOM 688 N N . THR A 1 89 ? -16.089 3.366 7.969 1.00 97.12 89 THR A N 1
ATOM 689 C CA . THR A 1 89 ? -16.376 1.994 8.402 1.00 97.12 89 THR A CA 1
ATOM 690 C C . THR A 1 89 ? -17.796 1.677 7.980 1.00 97.12 89 THR A C 1
ATOM 692 O O . THR A 1 89 ? -18.723 2.377 8.385 1.00 97.12 89 THR A O 1
ATOM 695 N N . ALA A 1 90 ? -17.938 0.694 7.096 1.00 91.94 90 ALA A N 1
ATOM 696 C CA . ALA A 1 90 ? -19.216 0.346 6.489 1.00 91.94 90 ALA A CA 1
ATOM 697 C C . ALA A 1 90 ? -20.002 -0.631 7.370 1.00 91.94 90 ALA A C 1
ATOM 699 O O . ALA A 1 90 ? -21.210 -0.473 7.538 1.00 91.94 90 ALA A O 1
ATOM 700 N N . ASP A 1 91 ? -19.304 -1.606 7.950 1.00 93.19 91 ASP A N 1
ATOM 701 C CA . ASP A 1 91 ? -19.862 -2.654 8.800 1.00 93.19 91 ASP A CA 1
ATOM 702 C C . ASP A 1 91 ? -18.798 -3.193 9.778 1.00 93.19 91 ASP A C 1
ATOM 704 O O . ASP A 1 91 ? -17.737 -2.592 9.959 1.00 93.19 91 ASP A O 1
ATOM 708 N N . ALA A 1 92 ? -19.088 -4.313 10.442 1.00 90.81 92 ALA A N 1
ATOM 709 C CA . ALA A 1 92 ? -18.217 -4.937 11.435 1.00 90.81 92 ALA A CA 1
ATOM 710 C C . ALA A 1 92 ? -16.910 -5.521 10.862 1.00 90.81 92 ALA A C 1
ATOM 712 O O . ALA A 1 92 ? -16.019 -5.881 11.635 1.00 90.81 92 ALA A O 1
ATOM 713 N N . HIS A 1 93 ? -16.790 -5.625 9.538 1.00 91.06 93 HIS A N 1
ATOM 714 C CA . HIS A 1 93 ? -15.682 -6.281 8.847 1.00 91.06 93 HIS A CA 1
ATOM 715 C C . HIS A 1 93 ? -14.938 -5.355 7.887 1.00 91.06 93 HIS A C 1
ATOM 717 O O . HIS A 1 93 ? -13.763 -5.599 7.617 1.00 91.06 93 HIS A O 1
ATOM 723 N N . HIS A 1 94 ? -15.593 -4.297 7.407 1.00 96.00 94 HIS A N 1
ATOM 724 C CA . HIS A 1 94 ? -15.061 -3.439 6.361 1.00 96.00 94 HIS A CA 1
ATOM 725 C C . HIS A 1 94 ? -14.841 -2.003 6.822 1.00 96.00 94 HIS A C 1
ATOM 727 O O . HIS A 1 94 ? -15.772 -1.270 7.181 1.00 96.00 94 HIS A O 1
ATOM 733 N N . SER A 1 95 ? -13.582 -1.575 6.744 1.00 97.94 95 SER A N 1
ATOM 734 C CA . SER A 1 95 ? -13.182 -0.191 6.975 1.00 97.94 95 SER A CA 1
ATOM 735 C C . SER A 1 95 ? -12.136 0.264 5.969 1.00 97.94 95 SER A C 1
ATOM 737 O O . SER A 1 95 ? -11.380 -0.526 5.411 1.00 97.94 95 SER A O 1
ATOM 739 N N . GLU A 1 96 ? -12.093 1.566 5.715 1.00 98.31 96 GLU A N 1
ATOM 740 C CA . GLU A 1 96 ? -11.166 2.163 4.762 1.00 98.31 96 GLU A CA 1
ATOM 741 C C . GLU A 1 96 ? -10.525 3.417 5.352 1.00 98.31 96 GLU A C 1
ATOM 743 O O . GLU A 1 96 ? -11.153 4.144 6.121 1.00 98.31 96 GLU A O 1
ATOM 748 N N . ILE A 1 97 ? -9.281 3.694 4.959 1.00 98.56 97 ILE A N 1
ATOM 749 C CA . ILE A 1 97 ? -8.600 4.967 5.222 1.00 98.56 97 ILE A CA 1
ATOM 750 C C . ILE A 1 97 ? -8.192 5.577 3.881 1.00 98.56 97 ILE A C 1
ATOM 752 O O . ILE A 1 97 ? -7.263 5.099 3.229 1.00 98.56 97 ILE A O 1
ATOM 756 N N . ALA A 1 98 ? -8.870 6.642 3.468 1.00 98.25 98 ALA A N 1
ATOM 757 C CA . ALA A 1 98 ? -8.512 7.421 2.291 1.00 98.25 98 ALA A CA 1
ATOM 758 C C . ALA A 1 98 ? -7.395 8.418 2.629 1.00 98.25 98 ALA A C 1
ATOM 760 O O . ALA A 1 98 ? -7.464 9.132 3.630 1.00 98.25 98 ALA A O 1
ATOM 761 N N . VAL A 1 99 ? -6.369 8.483 1.780 1.00 97.62 99 VAL A N 1
ATOM 762 C CA . VAL A 1 99 ? -5.331 9.520 1.820 1.00 97.62 99 VAL A CA 1
ATOM 763 C C . VAL A 1 99 ? -5.714 10.593 0.814 1.00 97.62 99 VAL A C 1
ATOM 765 O O . VAL A 1 99 ? -5.750 10.338 -0.393 1.00 97.62 99 VAL A O 1
ATOM 768 N N . ILE A 1 100 ? -6.005 11.789 1.313 1.00 97.00 100 ILE A N 1
ATOM 769 C CA . ILE A 1 100 ? -6.571 12.882 0.527 1.00 97.00 100 ILE A CA 1
ATOM 770 C C . ILE A 1 100 ? -5.572 14.029 0.469 1.00 97.00 100 ILE A C 1
ATOM 772 O O . ILE A 1 100 ? -4.976 14.393 1.481 1.00 97.00 100 ILE A O 1
ATOM 776 N N . GLN A 1 101 ? -5.410 14.594 -0.723 1.00 94.81 101 GLN A N 1
ATOM 777 C CA . GLN A 1 101 ? -4.664 15.817 -0.966 1.00 94.81 101 GLN A CA 1
ATOM 778 C C . GLN A 1 101 ? -5.628 16.975 -1.214 1.00 94.81 101 GLN A C 1
ATOM 780 O O . GLN A 1 101 ? -6.392 16.962 -2.179 1.00 94.81 101 GLN A O 1
ATOM 785 N N . THR A 1 102 ? -5.554 17.998 -0.375 1.00 94.19 102 THR A N 1
ATOM 786 C CA . THR A 1 102 ? -6.271 19.259 -0.563 1.00 94.19 102 THR A CA 1
ATOM 787 C C . THR A 1 102 ? -5.459 20.191 -1.455 1.00 94.19 102 THR A C 1
ATOM 789 O O . THR A 1 102 ? -4.307 20.512 -1.158 1.00 94.19 102 THR A O 1
ATOM 792 N N . THR A 1 103 ? -6.064 20.644 -2.548 1.00 87.38 103 THR A N 1
ATOM 793 C CA . THR A 1 103 ? -5.552 21.724 -3.396 1.00 87.38 103 THR A CA 1
ATOM 794 C C . THR A 1 103 ? -6.366 22.994 -3.153 1.00 87.38 103 THR A C 1
ATOM 796 O O . THR A 1 103 ? -7.280 23.019 -2.330 1.00 87.38 103 THR A O 1
ATOM 799 N N . GLN A 1 104 ? -6.027 24.081 -3.847 1.00 84.56 104 GLN A N 1
ATOM 800 C CA . GLN A 1 104 ? -6.792 25.325 -3.760 1.00 84.56 104 GLN A CA 1
ATOM 801 C C . GLN A 1 104 ? -8.251 25.157 -4.220 1.00 84.56 104 GLN A C 1
ATOM 803 O O . GLN A 1 104 ? -9.125 25.874 -3.733 1.00 84.56 104 GLN A O 1
ATOM 808 N N . ASP A 1 105 ? -8.500 24.203 -5.119 1.00 83.88 105 ASP A N 1
ATOM 809 C CA . ASP A 1 105 ? -9.771 24.072 -5.826 1.00 83.88 105 ASP A CA 1
ATOM 810 C C . ASP A 1 105 ? -10.557 22.809 -5.434 1.00 83.88 105 ASP A C 1
ATOM 812 O O . ASP A 1 105 ? -11.775 22.793 -5.607 1.00 83.88 105 ASP A O 1
ATOM 816 N N . ASP A 1 106 ? -9.902 21.760 -4.910 1.00 88.88 106 ASP A N 1
ATOM 817 C CA . ASP A 1 106 ? -10.563 20.475 -4.633 1.00 88.88 106 ASP A CA 1
ATOM 818 C C . ASP A 1 106 ? -9.847 19.599 -3.580 1.00 88.88 106 ASP A C 1
ATOM 820 O O . ASP A 1 106 ? -8.686 19.814 -3.224 1.00 88.88 106 ASP A O 1
ATOM 824 N N . ASN A 1 107 ? -10.538 18.559 -3.111 1.00 92.44 107 ASN A N 1
ATOM 825 C CA . ASN A 1 107 ? -9.997 17.456 -2.326 1.00 92.44 107 ASN A CA 1
ATOM 826 C C . ASN A 1 107 ? -9.856 16.205 -3.199 1.00 92.44 107 ASN A C 1
ATOM 828 O O . ASN A 1 107 ? -10.829 15.518 -3.506 1.00 92.44 107 ASN A O 1
ATOM 832 N N . ASN A 1 108 ? -8.619 15.853 -3.529 1.00 92.19 108 ASN A N 1
ATOM 833 C CA . ASN A 1 108 ? -8.318 14.709 -4.375 1.00 92.19 108 ASN A CA 1
ATOM 834 C C . ASN A 1 108 ? -7.941 13.495 -3.531 1.00 92.19 108 ASN A C 1
ATOM 836 O O . ASN A 1 108 ? -6.909 13.483 -2.860 1.00 92.19 108 ASN A O 1
ATOM 840 N N . THR A 1 109 ? -8.749 12.435 -3.592 1.00 95.00 109 THR A N 1
ATOM 841 C CA . THR A 1 109 ? -8.352 11.144 -3.011 1.00 95.00 109 THR A CA 1
ATOM 842 C C . THR A 1 109 ? -7.212 10.567 -3.840 1.00 95.00 109 THR A C 1
ATOM 844 O O . THR A 1 109 ? -7.394 10.275 -5.019 1.00 95.00 109 THR A O 1
ATOM 847 N N . LEU A 1 110 ? -6.037 10.404 -3.239 1.00 93.88 110 LEU A N 1
ATOM 848 C CA . LEU A 1 110 ? -4.868 9.847 -3.913 1.00 93.88 110 LEU A CA 1
ATOM 849 C C . LEU A 1 110 ? -4.960 8.322 -3.950 1.00 93.88 110 LEU A C 1
ATOM 851 O O . LEU A 1 110 ? -4.898 7.706 -5.013 1.00 93.88 110 LEU A O 1
ATOM 855 N N . LEU A 1 111 ? -5.143 7.719 -2.779 1.00 95.50 111 LEU A N 1
ATOM 856 C CA . LEU A 1 111 ? -5.248 6.278 -2.593 1.00 95.50 111 LEU A CA 1
ATOM 857 C C . LEU A 1 111 ? -6.128 5.955 -1.390 1.00 95.50 111 LEU A C 1
ATOM 859 O O . LEU A 1 111 ? -6.339 6.802 -0.521 1.00 95.50 111 LEU A O 1
ATOM 863 N N . THR A 1 112 ? -6.559 4.703 -1.311 1.00 97.44 112 THR A N 1
ATOM 864 C CA . THR A 1 112 ? -7.298 4.163 -0.169 1.00 97.44 112 THR A CA 1
ATOM 865 C C . THR A 1 112 ? -6.569 2.950 0.393 1.00 97.44 112 THR A C 1
ATOM 867 O O . THR A 1 112 ? -6.120 2.088 -0.363 1.00 97.44 112 THR A O 1
ATOM 870 N N . ILE A 1 113 ? -6.449 2.875 1.718 1.00 97.75 113 ILE A N 1
ATOM 871 C CA . ILE A 1 113 ? -6.068 1.661 2.442 1.00 97.75 113 ILE A CA 1
ATOM 872 C C . ILE A 1 113 ? -7.362 0.921 2.774 1.00 97.75 113 ILE A C 1
ATOM 874 O O . ILE A 1 113 ? -8.157 1.411 3.572 1.00 97.75 113 ILE A O 1
ATOM 878 N N . VAL A 1 114 ? -7.579 -0.223 2.135 1.00 97.00 114 VAL A N 1
ATOM 879 C CA . VAL A 1 114 ? -8.770 -1.062 2.309 1.00 97.00 114 VAL A CA 1
ATOM 880 C C . VAL A 1 114 ? -8.497 -2.094 3.394 1.00 97.00 114 VAL A C 1
ATOM 882 O O . VAL A 1 114 ? -7.429 -2.711 3.385 1.00 97.00 114 VAL A O 1
ATOM 885 N N . ASP A 1 115 ? -9.452 -2.252 4.310 1.00 96.62 115 ASP A N 1
ATOM 886 C CA . ASP A 1 115 ? -9.427 -3.150 5.466 1.00 96.62 115 ASP A CA 1
ATOM 887 C C . ASP A 1 115 ? -8.104 -3.056 6.256 1.00 96.62 115 ASP A C 1
ATOM 889 O O . ASP A 1 115 ? -7.408 -4.053 6.445 1.00 96.62 115 ASP A O 1
ATOM 893 N N . PRO A 1 116 ? -7.701 -1.85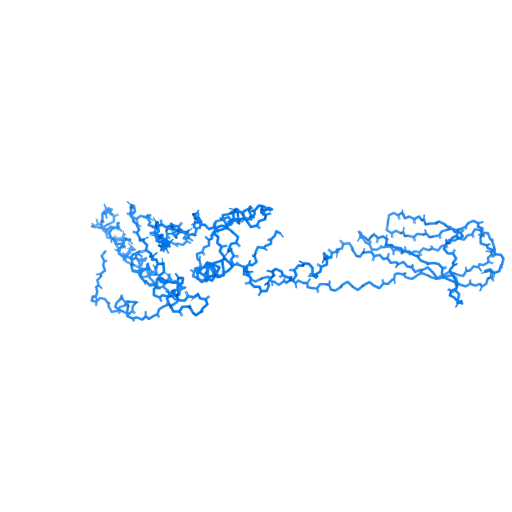5 6.717 1.00 97.00 116 PRO A N 1
ATOM 894 C CA . PRO A 1 116 ? -6.337 -1.556 7.166 1.00 97.00 116 PRO A CA 1
ATOM 895 C C . PRO A 1 116 ? -5.877 -2.346 8.405 1.00 97.00 116 PRO A C 1
ATOM 897 O O . PRO A 1 116 ? -4.675 -2.459 8.653 1.00 97.00 116 PRO A O 1
ATOM 900 N N . LEU A 1 117 ? -6.815 -2.884 9.187 1.00 95.69 117 LEU A N 1
ATOM 901 C CA . LEU A 1 117 ? -6.545 -3.710 10.369 1.00 95.69 117 LEU A CA 1
ATOM 902 C C . LEU A 1 117 ? -6.525 -5.216 10.063 1.00 95.69 117 LEU A C 1
ATOM 904 O O . LEU A 1 117 ? -6.162 -5.991 10.943 1.00 95.69 117 LEU A O 1
ATOM 908 N N . SER A 1 118 ? -6.885 -5.618 8.841 1.00 91.06 118 SER A N 1
ATOM 909 C CA . SER A 1 118 ? -6.911 -7.012 8.394 1.00 91.06 118 SER A CA 1
ATOM 910 C C . SER A 1 118 ? -5.543 -7.485 7.880 1.00 91.06 118 SER A C 1
ATOM 912 O O . SER A 1 118 ? -4.676 -6.700 7.462 1.00 91.06 118 SER A O 1
ATOM 914 N N . ASP A 1 119 ? -5.360 -8.803 7.855 1.00 87.44 119 ASP A N 1
ATOM 915 C CA . ASP A 1 119 ? -4.246 -9.445 7.154 1.00 87.44 119 ASP A CA 1
ATOM 916 C C . ASP A 1 119 ? -4.337 -9.222 5.634 1.00 87.44 119 ASP A C 1
ATOM 918 O O . ASP A 1 119 ? -3.309 -9.039 4.977 1.00 87.44 119 ASP A O 1
ATOM 922 N N . ASP A 1 120 ? -5.559 -9.105 5.102 1.00 88.00 120 ASP A N 1
ATOM 923 C CA . ASP A 1 120 ? -5.849 -8.836 3.685 1.00 88.00 120 ASP A CA 1
ATOM 924 C C . ASP A 1 120 ? -5.762 -7.344 3.308 1.00 88.00 120 ASP A C 1
ATOM 926 O O . ASP A 1 120 ? -6.143 -6.949 2.200 1.00 88.00 120 ASP A O 1
ATOM 930 N N . ALA A 1 121 ? -5.251 -6.496 4.212 1.00 93.12 121 ALA A N 1
ATOM 931 C CA . ALA A 1 121 ? -5.158 -5.061 3.976 1.00 93.12 121 ALA A CA 1
ATOM 932 C C . ALA A 1 121 ? -4.371 -4.736 2.699 1.00 93.12 121 ALA A C 1
ATOM 934 O O . ALA A 1 121 ? -3.234 -5.184 2.499 1.00 93.12 121 ALA A O 1
ATOM 935 N N . LYS A 1 122 ? -4.939 -3.865 1.867 1.00 91.81 122 LYS A N 1
ATOM 936 C CA . LYS A 1 122 ? -4.382 -3.508 0.556 1.00 91.81 122 LYS A CA 1
ATOM 937 C C . LYS A 1 122 ? -4.481 -2.018 0.280 1.00 91.81 122 LYS A C 1
ATOM 939 O O . LYS A 1 122 ? -5.303 -1.309 0.850 1.00 91.81 122 LYS A O 1
ATOM 944 N N . LEU A 1 123 ? -3.631 -1.545 -0.621 1.00 93.88 123 LEU A N 1
ATOM 945 C CA . LEU A 1 123 ? -3.734 -0.216 -1.205 1.00 93.88 123 LEU A CA 1
ATOM 946 C C . LEU A 1 123 ? -4.546 -0.304 -2.493 1.00 93.88 123 LEU A C 1
ATOM 948 O O . LEU A 1 123 ? -4.382 -1.240 -3.276 1.00 93.88 123 LEU A O 1
ATOM 952 N N . LYS A 1 124 ? -5.377 0.705 -2.719 1.00 92.50 124 LYS A N 1
ATOM 953 C CA . LYS A 1 124 ? -6.081 0.944 -3.973 1.00 92.50 124 LYS A CA 1
ATOM 954 C C . LYS A 1 124 ? -5.693 2.322 -4.486 1.00 92.50 124 LYS A C 1
ATOM 956 O O . LYS A 1 124 ? -5.906 3.314 -3.788 1.00 92.50 124 LYS A O 1
ATOM 961 N N . ALA A 1 125 ? -5.113 2.391 -5.681 1.00 90.44 125 ALA A N 1
ATOM 962 C CA . ALA A 1 125 ? -4.843 3.676 -6.323 1.00 90.44 125 ALA A CA 1
ATOM 963 C C . ALA A 1 125 ? -6.157 4.333 -6.784 1.00 90.44 125 ALA A C 1
ATOM 965 O O . ALA A 1 125 ? -7.055 3.645 -7.271 1.00 90.44 125 ALA A O 1
ATOM 966 N N . VAL A 1 126 ? -6.275 5.656 -6.627 1.00 91.06 126 VAL A N 1
ATOM 967 C CA . VAL A 1 126 ? -7.434 6.428 -7.109 1.00 91.06 126 VAL A CA 1
ATOM 968 C C . VAL A 1 126 ? -6.965 7.491 -8.094 1.00 91.06 126 VAL A C 1
ATOM 970 O O . VAL A 1 126 ? -7.181 7.353 -9.292 1.00 91.06 126 VAL A O 1
ATOM 973 N N . ASN A 1 127 ? -6.248 8.500 -7.604 1.00 87.94 127 ASN A N 1
ATOM 974 C CA . ASN A 1 127 ? -5.633 9.545 -8.418 1.00 87.94 127 ASN A CA 1
ATOM 975 C C . ASN A 1 127 ? -4.120 9.504 -8.203 1.00 87.94 127 ASN A C 1
ATOM 977 O O . ASN A 1 127 ? -3.527 10.432 -7.661 1.00 87.94 127 ASN A O 1
ATOM 981 N N . LEU A 1 128 ? -3.499 8.377 -8.554 1.00 87.25 128 LEU A N 1
ATOM 982 C CA . LEU A 1 128 ? -2.043 8.257 -8.602 1.00 87.25 128 LEU A CA 1
ATOM 983 C C . LEU A 1 128 ? -1.570 8.184 -10.057 1.00 87.25 128 LEU A C 1
ATOM 985 O O . LEU A 1 128 ? -2.313 7.703 -10.912 1.00 87.25 128 LEU A O 1
ATOM 989 N N . PRO A 1 129 ? -0.323 8.594 -10.348 1.00 78.56 129 PRO A N 1
ATOM 990 C CA . PRO A 1 129 ? 0.254 8.449 -11.676 1.00 78.56 129 PRO A CA 1
ATOM 991 C C . PRO A 1 129 ? 0.220 6.995 -12.177 1.00 78.56 129 PRO A C 1
ATOM 993 O O . PRO A 1 129 ? 0.610 6.060 -11.465 1.00 78.56 129 PRO A O 1
ATOM 996 N N . THR A 1 130 ? -0.210 6.824 -13.427 1.00 75.25 130 THR A N 1
ATOM 997 C CA . THR A 1 130 ? -0.254 5.544 -14.155 1.00 75.25 130 THR A CA 1
ATOM 998 C C . THR A 1 130 ? 0.809 5.487 -15.253 1.00 75.25 130 THR A C 1
ATOM 1000 O O . THR A 1 130 ? 1.290 6.519 -15.722 1.00 75.25 130 THR A O 1
ATOM 1003 N N . LEU A 1 131 ? 1.175 4.281 -15.705 1.00 70.88 131 LEU A N 1
ATOM 1004 C CA . LEU A 1 131 ? 2.233 4.106 -16.711 1.00 70.88 131 LEU A CA 1
ATOM 1005 C C . LEU A 1 131 ? 1.904 4.842 -18.015 1.00 70.88 131 LEU A C 1
ATOM 1007 O O . LEU A 1 131 ? 2.777 5.460 -18.623 1.00 70.88 131 LEU A O 1
ATOM 1011 N N . LEU A 1 132 ? 0.634 4.814 -18.418 1.00 68.12 132 LEU A N 1
ATOM 1012 C CA . LEU A 1 132 ? 0.164 5.503 -19.613 1.00 68.12 132 LEU A CA 1
ATOM 1013 C C . LEU A 1 132 ? 0.392 7.018 -19.522 1.00 68.12 132 LEU A C 1
ATOM 1015 O O . LEU A 1 132 ? 0.861 7.616 -20.481 1.00 68.12 132 LEU A O 1
ATOM 1019 N N . GLN A 1 133 ? 0.126 7.628 -18.364 1.00 66.50 133 GLN A N 1
ATOM 1020 C CA . GLN A 1 133 ? 0.336 9.065 -18.156 1.00 66.50 133 GLN A CA 1
ATOM 1021 C C . GLN A 1 133 ? 1.818 9.452 -18.143 1.00 66.50 133 GLN A C 1
ATOM 1023 O O . GLN A 1 133 ? 2.158 10.547 -18.577 1.00 66.50 133 GLN A O 1
ATOM 1028 N N . ILE A 1 134 ? 2.701 8.565 -17.669 1.00 64.12 134 ILE A N 1
ATOM 1029 C CA . ILE A 1 134 ? 4.151 8.823 -17.639 1.00 64.12 134 ILE A CA 1
ATOM 1030 C C . ILE A 1 134 ? 4.798 8.649 -19.018 1.00 64.12 134 ILE A C 1
ATOM 1032 O O . ILE A 1 134 ? 5.756 9.343 -19.345 1.00 64.12 134 ILE A O 1
ATOM 1036 N N . THR A 1 135 ? 4.291 7.718 -19.825 1.00 62.59 135 THR A N 1
ATOM 1037 C CA . THR A 1 135 ? 4.853 7.375 -21.144 1.00 62.59 135 THR A CA 1
ATOM 1038 C C . THR A 1 135 ? 4.198 8.110 -22.309 1.00 62.59 135 THR A C 1
ATOM 1040 O O . THR A 1 135 ? 4.668 7.997 -23.442 1.00 62.59 135 THR A O 1
ATOM 1043 N N . ALA A 1 136 ? 3.116 8.850 -22.062 1.00 61.03 136 ALA A N 1
ATOM 1044 C CA . ALA A 1 136 ? 2.445 9.616 -23.097 1.00 61.03 136 ALA A CA 1
ATOM 1045 C C . ALA A 1 136 ? 3.391 10.683 -23.670 1.00 61.03 136 ALA A C 1
ATOM 1047 O O . ALA A 1 136 ? 3.982 11.473 -22.940 1.00 61.03 136 ALA A O 1
ATOM 1048 N N . ALA A 1 137 ? 3.498 10.729 -25.000 1.00 53.97 137 ALA A N 1
ATOM 1049 C CA . ALA A 1 137 ? 4.269 11.753 -25.709 1.00 53.97 137 ALA A CA 1
ATOM 1050 C C . ALA A 1 137 ? 3.667 13.166 -25.564 1.00 53.97 137 ALA A C 1
ATOM 1052 O O . ALA A 1 137 ? 4.314 14.153 -25.908 1.00 53.97 137 ALA A O 1
ATOM 1053 N N . ASP A 1 138 ? 2.429 13.255 -25.077 1.00 56.56 138 ASP A N 1
ATOM 1054 C CA . ASP A 1 138 ? 1.719 14.503 -24.836 1.00 56.56 138 ASP A CA 1
ATOM 1055 C C . ASP A 1 138 ? 1.948 14.959 -23.386 1.00 56.56 138 ASP A C 1
ATOM 1057 O O . ASP A 1 138 ? 1.503 14.314 -22.433 1.00 56.56 138 ASP A O 1
ATOM 1061 N N . SER A 1 139 ? 2.650 16.081 -23.209 1.00 51.12 139 SER A N 1
ATOM 1062 C CA . SER A 1 139 ? 3.054 16.621 -21.901 1.00 51.12 139 SER A CA 1
ATOM 1063 C C . SER A 1 139 ? 1.880 17.010 -20.996 1.00 51.12 139 SER A C 1
ATOM 1065 O O . SER A 1 139 ? 2.077 17.254 -19.811 1.00 51.12 139 SER A O 1
ATOM 1067 N N . ASN A 1 140 ? 0.661 17.060 -21.539 1.00 52.72 140 ASN A N 1
ATOM 1068 C CA . ASN A 1 140 ? -0.560 17.369 -20.795 1.00 52.72 140 ASN A CA 1
ATOM 1069 C C . ASN A 1 140 ? -1.171 16.153 -20.072 1.00 52.72 140 ASN A C 1
ATOM 1071 O O . ASN A 1 140 ? -2.161 16.308 -19.361 1.00 52.72 140 ASN A O 1
ATOM 1075 N N . ALA A 1 141 ? -0.617 14.946 -20.242 1.00 55.25 141 ALA A N 1
ATOM 1076 C CA . ALA A 1 141 ? -1.142 13.735 -19.606 1.00 55.25 141 ALA A CA 1
ATOM 1077 C C . ALA A 1 141 ? -0.759 13.595 -18.118 1.00 55.25 141 ALA A C 1
ATOM 1079 O O . ALA A 1 141 ? -1.453 12.896 -17.375 1.00 55.25 141 ALA A O 1
ATOM 1080 N N . MET A 1 142 ? 0.330 14.242 -17.678 1.00 57.66 142 MET A N 1
ATOM 1081 C CA . MET A 1 142 ? 0.823 14.170 -16.301 1.00 57.66 142 MET A CA 1
ATOM 1082 C C . MET A 1 142 ? 0.515 15.478 -15.557 1.00 57.66 142 MET A C 1
ATOM 1084 O O . MET A 1 142 ? 1.086 16.523 -15.847 1.00 57.66 142 MET A O 1
ATOM 1088 N N . THR A 1 143 ? -0.378 15.419 -14.570 1.00 68.06 143 THR A N 1
ATOM 1089 C CA . THR A 1 143 ? -0.767 16.565 -13.723 1.00 68.06 143 THR A CA 1
ATOM 1090 C C . THR A 1 143 ? 0.159 16.788 -12.523 1.00 68.06 143 THR A C 1
ATOM 1092 O O . THR A 1 143 ? -0.084 17.687 -11.720 1.00 68.06 143 THR A O 1
ATOM 1095 N N . TYR A 1 144 ? 1.215 15.982 -12.385 1.00 74.44 144 TYR A N 1
ATOM 1096 C CA . TYR A 1 144 ? 2.130 16.005 -11.245 1.00 74.44 144 TYR A CA 1
ATOM 1097 C C . TYR A 1 144 ? 3.523 16.452 -11.676 1.00 74.44 144 TYR A C 1
ATOM 1099 O O . TYR A 1 144 ? 4.086 15.914 -12.628 1.00 74.44 144 TYR A O 1
ATOM 1107 N N . ASP A 1 145 ? 4.104 17.398 -10.942 1.00 76.56 145 ASP A N 1
ATOM 1108 C CA . ASP A 1 145 ? 5.513 17.745 -11.103 1.00 76.56 145 ASP A CA 1
ATOM 1109 C C . ASP A 1 145 ? 6.442 16.680 -10.483 1.00 76.56 145 ASP A C 1
ATOM 1111 O O . ASP A 1 145 ? 6.022 15.787 -9.738 1.00 76.56 145 ASP A O 1
ATOM 1115 N N . ALA A 1 146 ? 7.736 16.767 -10.798 1.00 74.50 146 ALA A N 1
ATOM 1116 C CA . ALA A 1 146 ? 8.730 15.792 -10.352 1.00 74.50 146 ALA A CA 1
ATOM 1117 C C . ALA A 1 146 ? 8.841 15.694 -8.817 1.00 74.50 146 ALA A C 1
ATOM 1119 O O . ALA A 1 146 ? 9.023 14.598 -8.286 1.00 74.50 146 ALA A O 1
ATOM 1120 N N . GLU A 1 147 ? 8.708 16.811 -8.098 1.00 77.44 147 GLU A N 1
ATOM 1121 C CA . GLU A 1 147 ? 8.783 16.827 -6.632 1.00 77.44 147 GLU A CA 1
ATOM 1122 C C . GLU A 1 147 ? 7.554 16.164 -6.001 1.00 77.44 147 GLU A C 1
ATOM 1124 O O . GLU A 1 147 ? 7.674 15.414 -5.029 1.00 77.44 147 GLU A O 1
ATOM 1129 N N . THR A 1 148 ? 6.378 16.353 -6.595 1.00 81.81 148 THR A N 1
ATOM 1130 C CA . THR A 1 148 ? 5.139 15.701 -6.174 1.00 81.81 148 THR A CA 1
ATOM 1131 C C . THR A 1 148 ? 5.203 14.200 -6.429 1.00 81.81 148 THR A C 1
ATOM 1133 O O . THR A 1 148 ? 4.874 13.413 -5.543 1.00 81.81 148 THR A O 1
ATOM 1136 N N . VAL A 1 149 ? 5.712 13.771 -7.589 1.00 81.44 149 VAL A N 1
ATOM 1137 C CA . VAL A 1 149 ? 5.935 12.343 -7.883 1.00 81.44 149 VAL A CA 1
ATOM 1138 C C . VAL A 1 149 ? 6.893 11.712 -6.868 1.00 81.44 149 VAL A C 1
ATOM 1140 O O . VAL A 1 149 ? 6.638 10.609 -6.369 1.00 81.44 149 VAL A O 1
ATOM 1143 N N . LYS A 1 150 ? 7.967 12.412 -6.496 1.00 80.19 150 LYS A N 1
ATOM 1144 C CA . LYS A 1 150 ? 8.917 11.964 -5.471 1.00 80.19 150 LYS A CA 1
ATOM 1145 C C . LYS A 1 150 ? 8.271 11.848 -4.089 1.00 80.19 150 LYS A C 1
ATOM 1147 O O . LYS A 1 150 ? 8.482 10.851 -3.394 1.00 80.19 150 LYS A O 1
ATOM 1152 N N . ALA A 1 151 ? 7.456 12.826 -3.702 1.00 87.06 151 ALA A N 1
ATOM 1153 C CA . ALA A 1 151 ? 6.731 12.820 -2.436 1.00 87.06 151 ALA A CA 1
ATOM 1154 C C . ALA A 1 151 ? 5.710 11.669 -2.364 1.00 87.06 151 ALA A C 1
ATOM 1156 O O . ALA A 1 151 ? 5.689 10.918 -1.385 1.00 87.06 151 ALA A O 1
ATOM 1157 N N . LEU A 1 152 ? 4.932 11.468 -3.434 1.00 88.94 152 LEU A N 1
ATOM 1158 C CA . LEU A 1 152 ? 3.986 10.358 -3.571 1.00 88.94 152 LEU A CA 1
ATOM 1159 C C . LEU A 1 152 ? 4.696 8.997 -3.522 1.00 88.94 152 LEU A C 1
ATOM 1161 O O . LEU A 1 152 ? 4.231 8.075 -2.854 1.00 88.94 152 LEU A O 1
ATOM 1165 N N . SER A 1 153 ? 5.861 8.884 -4.164 1.00 85.62 153 SER A N 1
ATOM 1166 C CA . SER A 1 153 ? 6.701 7.681 -4.109 1.00 85.62 153 SER A CA 1
ATOM 1167 C C . SER A 1 153 ? 7.169 7.366 -2.687 1.00 85.62 153 SER A C 1
ATOM 1169 O O . SER A 1 153 ? 7.127 6.216 -2.245 1.00 85.62 153 SER A O 1
ATOM 1171 N N . ALA A 1 154 ? 7.619 8.383 -1.948 1.00 87.62 154 ALA A N 1
ATOM 1172 C CA . ALA A 1 154 ? 8.050 8.228 -0.564 1.00 87.62 154 ALA A CA 1
ATOM 1173 C C . ALA A 1 154 ? 6.882 7.828 0.357 1.00 87.62 154 ALA A C 1
ATOM 1175 O O . ALA A 1 154 ? 7.057 6.958 1.214 1.00 87.62 154 ALA A O 1
ATOM 1176 N N . LEU A 1 155 ? 5.688 8.387 0.135 1.00 92.12 155 LEU A N 1
ATOM 1177 C CA . LEU A 1 155 ? 4.459 7.998 0.828 1.00 92.12 155 LEU A CA 1
ATOM 1178 C C . LEU A 1 155 ? 4.087 6.533 0.551 1.00 92.12 155 LEU A C 1
ATOM 1180 O O . LEU A 1 155 ? 3.915 5.756 1.492 1.00 92.12 155 LEU A O 1
ATOM 1184 N N . ALA A 1 156 ? 4.036 6.123 -0.721 1.00 90.25 156 ALA A N 1
ATOM 1185 C CA . ALA A 1 156 ? 3.736 4.745 -1.114 1.00 90.25 156 ALA A CA 1
ATOM 1186 C C . ALA A 1 156 ? 4.751 3.749 -0.527 1.00 90.25 156 ALA A C 1
ATOM 1188 O O . ALA A 1 156 ? 4.379 2.687 -0.021 1.00 90.25 156 ALA A O 1
ATOM 1189 N N . LYS A 1 157 ? 6.039 4.114 -0.513 1.00 87.25 157 LYS A N 1
ATOM 1190 C CA . LYS A 1 157 ? 7.103 3.317 0.108 1.00 87.25 157 LYS A CA 1
ATOM 1191 C C . LYS A 1 157 ? 6.912 3.163 1.616 1.00 87.25 157 LYS A C 1
ATOM 1193 O O . LYS A 1 157 ? 7.079 2.058 2.128 1.00 87.25 157 LYS A O 1
ATOM 1198 N N . ALA A 1 158 ? 6.559 4.232 2.327 1.00 90.25 158 ALA A N 1
ATOM 1199 C CA . ALA A 1 158 ? 6.314 4.170 3.765 1.00 90.25 158 ALA A CA 1
ATOM 1200 C C . ALA A 1 158 ? 5.132 3.248 4.103 1.00 90.25 158 ALA A C 1
ATOM 1202 O O . ALA A 1 158 ? 5.242 2.408 4.997 1.00 90.25 158 ALA A O 1
ATOM 1203 N N . LEU A 1 159 ? 4.035 3.343 3.344 1.00 93.44 159 LEU A N 1
ATOM 1204 C CA . LEU A 1 159 ? 2.876 2.455 3.486 1.00 93.44 159 LEU A CA 1
ATOM 1205 C C . LEU A 1 159 ? 3.236 0.990 3.191 1.00 93.44 159 LEU A C 1
ATOM 1207 O O . LEU A 1 159 ? 2.848 0.093 3.940 1.00 93.44 159 LEU A O 1
ATOM 1211 N N . ASN A 1 160 ? 4.061 0.747 2.172 1.00 89.12 160 ASN A N 1
ATOM 1212 C CA . ASN A 1 160 ? 4.550 -0.589 1.836 1.00 89.12 160 ASN A CA 1
ATOM 1213 C C . ASN A 1 160 ? 5.468 -1.202 2.892 1.00 89.12 160 ASN A C 1
ATOM 1215 O O . ASN A 1 160 ? 5.376 -2.400 3.152 1.00 89.12 160 ASN A O 1
ATOM 1219 N N . GLN A 1 161 ? 6.304 -0.395 3.548 1.00 86.12 161 GLN A N 1
ATOM 1220 C CA . GLN A 1 161 ? 7.078 -0.839 4.711 1.00 86.12 161 GLN A CA 1
ATOM 1221 C C . GLN A 1 161 ? 6.169 -1.247 5.876 1.00 86.12 161 GLN A C 1
ATOM 1223 O O . GLN A 1 161 ? 6.525 -2.137 6.643 1.00 86.12 161 GLN A O 1
ATOM 1228 N N . GLY A 1 162 ? 4.979 -0.646 5.976 1.00 86.06 162 GLY A N 1
ATOM 1229 C CA . GLY A 1 162 ? 3.904 -1.099 6.860 1.00 86.06 162 GLY A CA 1
ATOM 1230 C C . GLY A 1 162 ? 3.155 -2.342 6.379 1.00 86.06 162 GLY A C 1
ATOM 1231 O O . GLY A 1 162 ? 2.223 -2.795 7.034 1.00 86.06 162 GLY A O 1
ATOM 1232 N N . GLY A 1 163 ? 3.542 -2.910 5.239 1.00 87.81 163 GLY A N 1
ATOM 1233 C CA . GLY A 1 163 ? 2.934 -4.093 4.647 1.00 87.81 163 GLY A CA 1
ATOM 1234 C C . GLY A 1 163 ? 1.675 -3.821 3.822 1.00 87.81 163 GLY A C 1
ATOM 1235 O O . GLY A 1 163 ? 1.037 -4.788 3.419 1.00 87.81 163 GLY A O 1
ATOM 1236 N N . TYR A 1 164 ? 1.303 -2.563 3.564 1.00 91.75 164 TYR A N 1
ATOM 1237 C CA . TYR A 1 164 ? 0.199 -2.248 2.653 1.00 91.75 164 TYR A CA 1
ATOM 1238 C C . TYR A 1 164 ? 0.693 -2.251 1.207 1.00 91.75 164 TYR A C 1
ATOM 1240 O O . TYR A 1 164 ? 1.662 -1.570 0.869 1.00 91.75 164 TYR A O 1
ATOM 1248 N N . ARG A 1 165 ? 0.048 -3.018 0.330 1.00 87.06 165 ARG A N 1
ATOM 1249 C CA . ARG A 1 165 ? 0.497 -3.193 -1.059 1.00 87.06 165 ARG A CA 1
ATOM 1250 C C . ARG A 1 165 ? -0.636 -2.925 -2.030 1.00 87.06 165 ARG A C 1
ATOM 1252 O O . ARG A 1 165 ? -1.771 -3.284 -1.742 1.00 87.06 165 ARG A O 1
ATOM 1259 N N . PHE A 1 166 ? -0.315 -2.320 -3.169 1.00 83.25 166 PHE A N 1
ATOM 1260 C CA . PHE A 1 166 ? -1.243 -2.265 -4.295 1.00 83.25 166 PHE A CA 1
ATOM 1261 C C . PHE A 1 166 ? -1.501 -3.677 -4.817 1.00 83.25 166 PHE A C 1
ATOM 1263 O O . PHE A 1 166 ? -0.624 -4.540 -4.726 1.00 83.25 166 PHE A O 1
ATOM 1270 N N . THR A 1 167 ? -2.705 -3.917 -5.330 1.00 73.94 167 THR A N 1
ATOM 1271 C CA . THR A 1 167 ? -3.123 -5.270 -5.727 1.00 73.94 167 THR A CA 1
ATOM 1272 C C . THR A 1 167 ? -2.511 -5.658 -7.069 1.00 73.94 167 THR A C 1
ATOM 1274 O O . THR A 1 167 ? -2.144 -6.813 -7.280 1.00 73.94 1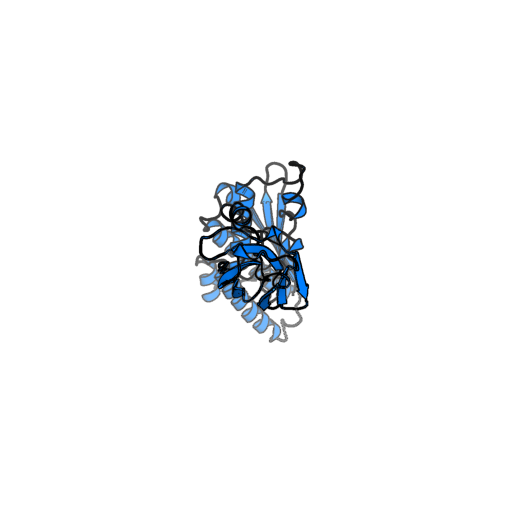67 THR A O 1
ATOM 1277 N N . THR A 1 168 ? -2.372 -4.692 -7.977 1.00 68.38 168 THR A N 1
ATOM 1278 C CA . THR A 1 168 ? -1.855 -4.914 -9.331 1.00 68.38 168 THR A CA 1
ATOM 1279 C C . THR A 1 168 ? -0.835 -3.854 -9.720 1.00 68.38 168 THR A C 1
ATOM 1281 O O . THR A 1 168 ? -0.930 -2.713 -9.278 1.00 68.38 168 THR A O 1
ATOM 1284 N N . VAL A 1 169 ? 0.141 -4.213 -10.560 1.00 63.19 169 VAL A N 1
ATOM 1285 C CA . VAL A 1 169 ? 1.174 -3.286 -11.074 1.00 63.19 169 VAL A CA 1
ATOM 1286 C C . VAL A 1 169 ? 0.606 -2.182 -11.971 1.00 63.19 169 VAL A C 1
ATOM 1288 O O . VAL A 1 169 ? 1.207 -1.119 -12.090 1.00 63.19 169 VAL A O 1
ATOM 1291 N N . ASP A 1 170 ? -0.571 -2.409 -12.551 1.00 66.31 170 ASP A N 1
ATOM 1292 C CA . ASP A 1 170 ? -1.211 -1.477 -13.481 1.00 66.31 170 ASP A CA 1
ATOM 1293 C C . ASP A 1 170 ? -1.918 -0.310 -12.769 1.00 66.31 170 ASP A C 1
ATOM 1295 O O . ASP A 1 170 ? -2.159 0.729 -13.380 1.00 66.31 170 ASP A O 1
ATOM 1299 N N . GLU A 1 171 ? -2.216 -0.447 -11.470 1.00 68.31 171 GLU A N 1
ATOM 1300 C CA . GLU A 1 171 ? -2.888 0.590 -10.673 1.00 68.31 171 GLU A CA 1
ATOM 1301 C C . GLU A 1 171 ? -2.062 1.869 -10.533 1.00 68.31 171 GLU A C 1
ATOM 1303 O O . GLU A 1 171 ? -2.607 2.971 -10.511 1.00 68.31 171 GLU A O 1
ATOM 1308 N N . THR A 1 172 ? -0.744 1.737 -10.391 1.00 76.12 172 THR A N 1
ATOM 1309 C CA . THR A 1 172 ? 0.147 2.886 -10.267 1.00 76.12 172 THR A CA 1
ATOM 1310 C C . THR A 1 172 ? 1.593 2.498 -10.520 1.00 76.12 172 THR A C 1
ATOM 1312 O O . THR A 1 172 ? 2.045 1.401 -10.209 1.00 76.12 172 THR A O 1
ATOM 1315 N N . VAL A 1 173 ? 2.341 3.475 -11.009 1.00 73.94 173 VAL A N 1
ATOM 1316 C CA . VAL A 1 173 ? 3.788 3.447 -11.245 1.00 73.94 173 VAL A CA 1
ATOM 1317 C C . VAL A 1 173 ? 4.621 3.585 -9.972 1.00 73.94 173 VAL A C 1
ATOM 1319 O O . VAL A 1 173 ? 5.829 3.385 -9.999 1.00 73.94 173 VAL A O 1
ATOM 1322 N N . LEU A 1 174 ? 3.991 3.952 -8.853 1.00 76.25 174 LEU A N 1
ATOM 1323 C CA . LEU A 1 174 ? 4.665 4.321 -7.605 1.00 76.25 174 LEU A CA 1
ATOM 1324 C C . LEU A 1 174 ? 4.983 3.122 -6.698 1.00 76.25 174 LEU A C 1
ATOM 1326 O O . LEU A 1 174 ? 5.263 3.296 -5.508 1.00 76.25 174 LEU A O 1
ATOM 1330 N N . GLN A 1 175 ? 4.905 1.896 -7.216 1.00 68.12 175 GLN A N 1
ATOM 1331 C CA . GLN A 1 175 ? 5.125 0.705 -6.403 1.00 68.12 175 GLN A CA 1
ATOM 1332 C C . GLN A 1 175 ? 6.597 0.587 -6.003 1.00 68.12 175 GLN A C 1
ATOM 1334 O O . GLN A 1 175 ? 7.485 0.653 -6.853 1.00 68.12 175 GLN A O 1
ATOM 1339 N N . PRO A 1 176 ? 6.894 0.400 -4.708 1.00 65.31 176 PRO A N 1
ATOM 1340 C CA . PRO A 1 176 ? 8.266 0.273 -4.266 1.00 65.31 176 PRO A CA 1
ATOM 1341 C C . PRO A 1 176 ? 8.851 -1.056 -4.733 1.00 65.31 176 PRO A C 1
ATOM 1343 O O . PRO A 1 176 ? 8.319 -2.138 -4.482 1.00 65.31 176 PRO A O 1
ATOM 1346 N N . VAL A 1 177 ? 10.011 -0.954 -5.362 1.00 57.34 177 VAL A N 1
ATOM 1347 C CA . VAL A 1 177 ? 10.813 -2.090 -5.789 1.00 57.34 177 VAL A CA 1
ATOM 1348 C C . VAL A 1 177 ? 11.568 -2.656 -4.581 1.00 57.34 177 VAL A C 1
ATOM 1350 O O . VAL A 1 177 ? 12.624 -2.155 -4.193 1.00 57.34 177 VAL A O 1
ATOM 1353 N N . ASN A 1 178 ? 11.020 -3.693 -3.950 1.00 46.12 178 ASN A N 1
ATOM 1354 C CA . ASN A 1 178 ? 11.686 -4.373 -2.839 1.00 46.12 178 ASN A CA 1
ATOM 1355 C C . ASN A 1 178 ? 12.639 -5.460 -3.362 1.00 46.12 178 ASN A C 1
ATOM 1357 O O . ASN A 1 178 ? 12.197 -6.457 -3.924 1.00 46.12 178 ASN A O 1
ATOM 1361 N N . GLY A 1 179 ? 13.943 -5.302 -3.114 1.00 38.69 179 GLY A N 1
ATOM 1362 C CA . GLY A 1 179 ? 14.908 -6.404 -3.210 1.00 38.69 179 GLY A CA 1
ATOM 1363 C C . GLY A 1 179 ? 15.297 -6.852 -4.622 1.00 38.69 179 GLY A C 1
ATOM 1364 O O . GLY A 1 179 ? 15.527 -8.043 -4.828 1.00 38.69 179 GLY A O 1
ATOM 1365 N N . LEU A 1 180 ? 15.436 -5.934 -5.587 1.00 37.22 180 LEU A N 1
ATOM 1366 C CA . LEU A 1 180 ? 16.096 -6.282 -6.849 1.00 37.22 180 LEU A CA 1
ATOM 1367 C C . LEU A 1 180 ? 17.590 -6.526 -6.608 1.00 37.22 180 LEU A C 1
ATOM 1369 O O . LEU A 1 180 ? 18.380 -5.599 -6.451 1.00 37.22 180 LEU A O 1
ATOM 1373 N N . SER A 1 181 ? 17.973 -7.801 -6.594 1.00 31.22 181 SER A N 1
ATOM 1374 C CA . SER A 1 181 ? 19.351 -8.212 -6.841 1.00 31.22 181 SER A CA 1
ATOM 1375 C C . SER A 1 181 ? 19.448 -8.653 -8.296 1.00 31.22 181 SER A C 1
ATOM 1377 O O . SER A 1 181 ? 18.950 -9.706 -8.691 1.00 31.22 181 SER A O 1
ATOM 1379 N N . PHE A 1 182 ? 20.062 -7.818 -9.127 1.00 35.22 182 PHE A N 1
ATOM 1380 C CA . PHE A 1 182 ? 20.417 -8.226 -10.475 1.00 35.22 182 PHE A CA 1
ATOM 1381 C C . PHE A 1 182 ? 21.698 -9.045 -10.387 1.00 35.22 182 PHE A C 1
ATOM 1383 O O . PHE A 1 182 ? 22.712 -8.576 -9.869 1.00 35.22 182 PHE A O 1
ATOM 1390 N N . LYS A 1 183 ? 21.675 -10.275 -10.907 1.00 29.48 183 LYS A N 1
ATOM 1391 C CA . LYS A 1 183 ? 22.922 -10.960 -11.247 1.00 29.48 183 LYS A CA 1
ATOM 1392 C C . LYS A 1 183 ? 23.544 -10.192 -12.409 1.00 29.48 183 LYS A C 1
ATOM 1394 O O . LYS A 1 183 ? 23.222 -10.463 -13.561 1.00 29.48 183 LYS A O 1
ATOM 1399 N N . THR A 1 184 ? 24.420 -9.237 -12.117 1.00 32.16 184 THR A N 1
ATOM 1400 C CA . THR A 1 184 ? 25.293 -8.623 -13.117 1.00 32.16 184 THR A CA 1
ATOM 1401 C C . THR A 1 184 ? 26.184 -9.725 -13.682 1.00 32.16 184 THR A C 1
ATOM 1403 O O . THR A 1 184 ? 27.151 -10.155 -13.055 1.00 32.16 184 THR A O 1
ATOM 1406 N N . ARG A 1 185 ? 25.826 -10.251 -14.854 1.00 32.94 185 ARG A N 1
ATOM 1407 C CA . ARG A 1 185 ? 26.734 -11.061 -15.663 1.00 32.94 185 ARG A CA 1
ATOM 1408 C C . ARG A 1 185 ? 27.374 -10.119 -16.664 1.00 32.94 185 ARG A C 1
ATOM 1410 O O . ARG A 1 185 ? 26.732 -9.695 -17.615 1.00 32.94 185 ARG A O 1
ATOM 1417 N N . PHE A 1 186 ? 28.619 -9.753 -16.387 1.00 35.53 186 PHE A N 1
ATOM 1418 C CA . PHE A 1 186 ? 29.451 -9.052 -17.352 1.00 35.53 186 PHE A CA 1
ATOM 1419 C C . PHE A 1 186 ? 29.631 -9.944 -18.578 1.00 35.53 186 PHE A C 1
ATOM 1421 O O . PHE A 1 186 ? 29.930 -11.135 -18.443 1.00 35.53 186 PHE A O 1
ATOM 1428 N N . ASP A 1 187 ? 29.419 -9.357 -19.750 1.00 41.88 187 ASP A N 1
ATOM 1429 C CA . ASP A 1 187 ? 29.673 -9.986 -21.035 1.00 41.88 187 ASP A CA 1
ATOM 1430 C C . ASP A 1 187 ? 31.180 -10.244 -21.154 1.00 41.88 187 ASP A C 1
ATOM 1432 O O . ASP A 1 187 ? 31.975 -9.368 -21.495 1.00 41.88 187 ASP A O 1
ATOM 1436 N N . ASN A 1 188 ? 31.609 -11.447 -20.779 1.00 42.66 188 ASN A N 1
ATOM 1437 C CA . ASN A 1 188 ? 32.959 -11.905 -21.060 1.00 42.66 188 ASN A CA 1
ATOM 1438 C C . ASN A 1 188 ? 32.980 -12.376 -22.515 1.00 42.66 188 ASN A C 1
ATOM 1440 O O . ASN A 1 188 ? 33.038 -13.581 -22.763 1.00 42.66 188 ASN A O 1
ATOM 1444 N N . LEU A 1 189 ? 32.950 -11.425 -23.457 1.00 55.00 189 LEU A N 1
ATOM 1445 C CA . LEU A 1 189 ? 33.218 -11.638 -24.883 1.00 55.00 189 LEU A CA 1
ATOM 1446 C C . LEU A 1 189 ? 34.650 -12.160 -25.062 1.00 55.00 189 LEU A C 1
ATOM 1448 O O . LEU A 1 189 ? 35.559 -11.445 -25.485 1.00 55.00 189 LEU A O 1
ATOM 1452 N N . LYS A 1 190 ? 34.892 -13.420 -24.706 1.00 61.38 190 LYS A N 1
ATOM 1453 C CA . LYS A 1 190 ? 36.105 -14.124 -25.096 1.00 61.38 190 LYS A CA 1
ATOM 1454 C C . LYS A 1 190 ? 35.859 -14.660 -26.503 1.00 61.38 190 LYS A C 1
ATOM 1456 O O . LYS A 1 190 ? 34.959 -15.480 -26.669 1.00 61.38 190 LYS A O 1
ATOM 1461 N N . PRO A 1 191 ? 36.615 -14.206 -27.515 1.00 74.25 191 PRO A N 1
ATOM 1462 C CA . PRO A 1 191 ? 36.447 -14.725 -28.860 1.00 74.25 191 PRO A CA 1
ATOM 1463 C C . PRO A 1 191 ? 36.756 -16.223 -28.875 1.00 74.25 191 PRO A C 1
ATOM 1465 O O . PRO A 1 191 ? 37.726 -16.671 -28.254 1.00 74.25 191 PRO A O 1
ATOM 1468 N N . LEU A 1 192 ? 35.954 -16.990 -29.609 1.00 83.44 192 LEU A N 1
ATOM 1469 C CA . LEU A 1 192 ? 36.264 -18.386 -29.889 1.00 83.44 192 LEU A CA 1
ATOM 1470 C C . LEU A 1 192 ? 37.399 -18.419 -30.910 1.00 83.44 192 LEU A C 1
ATOM 1472 O O . LEU A 1 192 ? 37.380 -17.675 -31.893 1.00 83.44 192 LEU A O 1
ATOM 1476 N N . VAL A 1 193 ? 38.410 -19.252 -30.666 1.00 87.94 193 VAL A N 1
ATOM 1477 C CA . VAL A 1 193 ? 39.602 -19.322 -31.514 1.00 87.94 193 VAL A CA 1
ATOM 1478 C C . VAL A 1 193 ? 39.859 -20.759 -31.935 1.00 87.94 193 VAL A C 1
ATOM 1480 O O . VAL A 1 193 ? 40.092 -21.621 -31.091 1.00 87.94 193 VAL A O 1
ATOM 1483 N N . ALA A 1 194 ? 39.918 -20.989 -33.244 1.00 91.62 194 ALA A N 1
ATOM 1484 C CA . ALA A 1 194 ? 40.398 -22.235 -33.829 1.00 91.62 194 ALA A CA 1
ATOM 1485 C C . ALA A 1 194 ? 41.671 -21.978 -34.639 1.00 91.62 194 ALA A C 1
ATOM 1487 O O . ALA A 1 194 ? 41.847 -20.909 -35.220 1.00 91.62 194 ALA A O 1
ATOM 1488 N N . LYS A 1 195 ? 42.574 -22.962 -34.689 1.00 95.12 195 LYS A N 1
ATOM 1489 C CA . LYS A 1 195 ? 43.790 -22.904 -35.513 1.00 95.12 195 LYS A CA 1
ATOM 1490 C C . LYS A 1 195 ? 43.952 -24.182 -36.318 1.00 95.12 195 LYS A C 1
ATOM 1492 O O . LYS A 1 195 ? 43.885 -25.268 -35.742 1.00 95.12 195 LYS A O 1
ATOM 1497 N N . LYS A 1 196 ? 44.264 -24.072 -37.608 1.00 94.56 196 LYS A N 1
ATOM 1498 C CA . LYS A 1 196 ? 44.507 -25.232 -38.476 1.00 94.56 196 LYS A CA 1
ATOM 1499 C C . LYS A 1 196 ? 45.595 -24.920 -39.503 1.00 94.56 196 LYS A C 1
ATOM 1501 O O . LYS A 1 196 ? 45.627 -23.831 -40.061 1.00 94.56 196 LYS A O 1
ATOM 1506 N N . ALA A 1 197 ? 46.511 -25.866 -39.696 1.00 93.56 197 ALA A N 1
ATOM 1507 C CA . ALA A 1 197 ? 47.597 -25.740 -40.664 1.00 93.56 197 ALA A CA 1
ATOM 1508 C C . ALA A 1 197 ? 47.097 -26.057 -42.078 1.00 93.56 197 ALA A C 1
ATOM 1510 O O . ALA A 1 197 ? 46.360 -27.030 -42.268 1.00 93.56 197 ALA A O 1
ATOM 1511 N N . VAL A 1 198 ? 47.512 -25.255 -43.054 1.00 90.81 198 VAL A N 1
ATOM 1512 C CA . VAL A 1 198 ? 47.228 -25.471 -44.474 1.00 90.81 198 VAL A CA 1
ATOM 1513 C C . VAL A 1 198 ? 48.291 -26.413 -45.034 1.00 90.81 198 VAL A C 1
ATOM 1515 O O . VAL A 1 198 ? 49.464 -26.067 -45.119 1.00 90.81 198 VAL A O 1
ATOM 1518 N N . ILE A 1 199 ? 47.894 -27.633 -45.393 1.00 90.38 199 ILE A N 1
ATOM 1519 C CA . ILE A 1 199 ? 48.832 -28.682 -45.843 1.00 90.38 199 ILE A CA 1
ATOM 1520 C C . ILE A 1 199 ? 48.969 -28.694 -47.376 1.00 90.38 199 ILE A C 1
ATOM 1522 O O . ILE A 1 199 ? 49.978 -29.142 -47.913 1.00 90.38 199 ILE A O 1
ATOM 1526 N N . LYS A 1 200 ? 47.957 -28.198 -48.094 1.00 90.06 200 LYS A N 1
ATOM 1527 C CA . LYS A 1 200 ? 47.916 -28.114 -49.559 1.00 90.06 200 LYS A CA 1
ATOM 1528 C C . LYS A 1 200 ? 47.064 -26.921 -49.997 1.00 90.06 200 LYS A C 1
ATOM 1530 O O . LYS A 1 200 ? 46.181 -26.512 -49.246 1.00 90.06 200 LYS A O 1
ATOM 1535 N N . ALA A 1 201 ? 47.315 -26.416 -51.202 1.00 89.50 201 ALA A N 1
ATOM 1536 C CA . ALA A 1 201 ? 46.466 -25.418 -51.848 1.00 89.50 201 ALA A CA 1
ATOM 1537 C C . ALA A 1 201 ? 45.108 -26.012 -52.273 1.00 89.50 201 ALA A C 1
ATOM 1539 O O . ALA A 1 201 ? 44.975 -27.233 -52.428 1.00 89.50 201 ALA A O 1
ATOM 1540 N N . GLY A 1 202 ? 44.121 -25.139 -52.493 1.00 89.62 202 GLY A N 1
ATOM 1541 C CA . GLY A 1 202 ? 42.751 -25.503 -52.864 1.00 89.62 202 GLY A CA 1
ATOM 1542 C C . GLY A 1 202 ? 41.830 -25.632 -51.651 1.00 89.62 202 GLY A C 1
ATOM 1543 O O . GLY A 1 202 ? 41.732 -24.703 -50.854 1.00 89.62 202 GLY A O 1
ATOM 1544 N N . ASP A 1 203 ? 41.140 -26.767 -51.525 1.00 92.50 203 ASP A N 1
ATOM 1545 C CA . ASP A 1 203 ? 40.114 -26.962 -50.495 1.00 92.50 203 ASP A CA 1
ATOM 1546 C C . ASP A 1 203 ? 40.675 -26.947 -49.068 1.00 92.50 203 ASP A C 1
ATOM 1548 O O . ASP A 1 203 ? 41.548 -27.745 -48.699 1.00 92.50 203 ASP A O 1
ATOM 1552 N N . PHE A 1 204 ? 40.089 -26.095 -48.232 1.00 94.06 204 PHE A N 1
ATOM 1553 C CA . PHE A 1 204 ? 40.414 -25.961 -46.822 1.00 94.06 204 PHE A CA 1
ATOM 1554 C C . PHE A 1 204 ? 39.179 -25.574 -46.010 1.00 94.06 204 PHE A C 1
ATOM 1556 O O . PHE A 1 204 ? 38.325 -24.821 -46.468 1.00 94.06 204 PHE A O 1
ATOM 1563 N N . SER A 1 205 ? 39.115 -26.041 -44.764 1.00 93.81 205 SER A N 1
ATOM 1564 C CA . SER A 1 205 ? 38.085 -25.604 -43.824 1.00 93.81 205 SER A CA 1
ATOM 1565 C C . SER A 1 205 ? 38.600 -25.545 -42.394 1.00 93.81 205 SER A C 1
ATOM 1567 O O . SER A 1 205 ? 39.438 -26.359 -41.995 1.00 93.81 205 SER A O 1
ATOM 1569 N N . ILE A 1 206 ? 38.097 -24.604 -41.605 1.00 94.62 206 ILE A N 1
ATOM 1570 C CA . ILE A 1 206 ? 38.399 -24.445 -40.183 1.00 94.62 206 ILE A CA 1
ATOM 1571 C C . ILE A 1 206 ? 37.115 -24.066 -39.449 1.00 94.62 206 ILE A C 1
ATOM 1573 O O . ILE A 1 206 ? 36.333 -23.254 -39.929 1.00 94.62 206 ILE A O 1
ATOM 1577 N N . GLY A 1 207 ? 36.882 -24.656 -38.281 1.00 92.00 207 GLY A N 1
ATOM 1578 C CA . GLY A 1 207 ? 35.660 -24.419 -37.524 1.00 92.00 207 GLY A CA 1
ATOM 1579 C C . GLY A 1 207 ? 35.838 -24.660 -36.035 1.00 92.00 207 GLY A C 1
ATOM 1580 O O . GLY A 1 207 ? 36.848 -25.217 -35.598 1.00 92.00 207 GLY A O 1
ATOM 1581 N N . THR A 1 208 ? 34.842 -24.233 -35.269 1.00 89.31 208 THR A N 1
ATOM 1582 C CA . THR A 1 208 ? 34.747 -24.431 -33.819 1.00 89.31 208 THR A CA 1
ATOM 1583 C C . THR A 1 208 ? 33.292 -24.645 -33.424 1.00 89.31 208 THR A C 1
ATOM 1585 O O . THR A 1 208 ? 32.374 -24.205 -34.122 1.00 89.31 208 THR A O 1
ATOM 1588 N N . SER A 1 209 ? 33.085 -25.316 -32.296 1.00 87.19 209 SER A N 1
ATOM 1589 C CA . SER A 1 209 ? 31.763 -25.411 -31.686 1.00 87.19 209 SER A CA 1
ATOM 1590 C C . SER A 1 209 ? 31.336 -24.054 -31.128 1.00 87.19 209 SER A C 1
ATOM 1592 O O . SER A 1 209 ? 32.171 -23.303 -30.617 1.00 87.19 209 SER A O 1
ATOM 1594 N N . LEU A 1 210 ? 30.047 -23.764 -31.251 1.00 79.88 210 LEU A N 1
ATOM 1595 C CA . LEU A 1 210 ? 29.343 -22.648 -30.638 1.00 79.88 210 LEU A CA 1
ATOM 1596 C C . LEU A 1 210 ? 28.643 -23.144 -29.366 1.00 79.88 210 LEU A C 1
ATOM 1598 O O . LEU A 1 210 ? 28.292 -24.319 -29.270 1.00 79.88 210 LEU A O 1
ATOM 1602 N N . ASP A 1 211 ? 28.440 -22.256 -28.397 1.00 73.75 211 ASP A N 1
ATOM 1603 C CA . ASP A 1 211 ? 27.574 -22.556 -27.255 1.00 73.75 211 ASP A CA 1
ATOM 1604 C C . ASP A 1 211 ? 26.100 -22.579 -27.694 1.00 73.75 211 ASP A C 1
ATOM 1606 O O . ASP A 1 211 ? 25.719 -21.932 -28.674 1.00 73.75 211 ASP A O 1
ATOM 1610 N N . GLN A 1 212 ? 25.264 -23.294 -26.936 1.00 63.41 212 GLN A N 1
ATOM 1611 C CA . GLN A 1 212 ? 23.817 -23.338 -27.148 1.00 63.41 212 GLN A CA 1
ATOM 1612 C C . GLN A 1 212 ? 23.249 -21.902 -27.127 1.00 63.41 212 GLN A C 1
ATOM 1614 O O . GLN A 1 212 ? 23.546 -21.129 -26.216 1.00 63.41 212 GLN A O 1
ATOM 1619 N N . ASP A 1 213 ? 22.482 -21.536 -28.158 1.00 64.88 213 ASP A N 1
ATOM 1620 C CA . ASP A 1 213 ? 21.895 -20.199 -28.387 1.00 64.88 213 ASP A CA 1
ATOM 1621 C C . ASP A 1 213 ? 22.875 -19.056 -28.741 1.00 64.88 213 ASP A C 1
ATOM 1623 O O . ASP A 1 213 ? 22.470 -17.891 -28.827 1.00 64.88 213 ASP A O 1
ATOM 1627 N N . ALA A 1 214 ? 24.156 -19.345 -28.995 1.00 70.00 214 ALA A N 1
ATOM 1628 C CA . ALA A 1 214 ? 25.107 -18.328 -29.439 1.00 70.00 214 ALA A CA 1
ATOM 1629 C C . ALA A 1 214 ? 24.792 -17.839 -30.866 1.00 70.00 214 ALA A C 1
ATOM 1631 O O . ALA A 1 214 ? 24.628 -18.634 -31.793 1.00 70.00 214 ALA A O 1
ATOM 1632 N N . LYS A 1 215 ? 24.778 -16.515 -31.077 1.00 75.75 215 LYS A N 1
ATOM 1633 C CA . LYS A 1 215 ? 24.728 -15.925 -32.429 1.00 75.75 215 LYS A CA 1
ATOM 1634 C C . LYS A 1 215 ? 26.094 -15.386 -32.810 1.00 75.75 215 LYS A C 1
ATOM 1636 O O . LYS A 1 215 ? 26.737 -14.700 -32.024 1.00 75.75 215 LYS A O 1
ATOM 1641 N N . VAL A 1 216 ? 26.542 -15.667 -34.026 1.00 80.50 216 VAL A N 1
ATOM 1642 C CA . VAL A 1 216 ? 27.814 -15.148 -34.539 1.00 80.50 216 VAL A CA 1
ATOM 1643 C C . VAL A 1 216 ? 27.626 -13.678 -34.912 1.00 80.50 216 VAL A C 1
ATOM 1645 O O . VAL A 1 216 ? 26.775 -13.346 -35.729 1.00 80.50 216 VAL A O 1
ATOM 1648 N N . LEU A 1 217 ? 28.407 -12.799 -34.286 1.00 80.75 217 LEU A N 1
ATOM 1649 C CA . LEU A 1 217 ? 28.413 -11.353 -34.536 1.00 80.75 217 LEU A CA 1
ATOM 1650 C C . LEU A 1 217 ? 29.390 -10.964 -35.648 1.00 80.75 217 LEU A C 1
ATOM 1652 O O . LEU A 1 217 ? 29.234 -9.926 -36.282 1.00 80.75 217 LEU A O 1
ATOM 1656 N N . GLY A 1 218 ? 30.423 -11.778 -35.851 1.00 85.12 218 GLY A N 1
ATOM 1657 C CA . GLY A 1 218 ? 31.442 -11.583 -36.872 1.00 85.12 218 GLY A CA 1
ATOM 1658 C C . GLY A 1 218 ? 32.598 -12.556 -36.682 1.00 85.12 218 GLY A C 1
ATOM 1659 O O . GLY A 1 218 ? 32.741 -13.173 -35.622 1.00 85.12 218 GLY A O 1
ATOM 1660 N N . TYR A 1 219 ? 33.433 -12.689 -37.703 1.00 91.12 219 TYR A N 1
ATOM 1661 C CA . TYR A 1 219 ? 34.603 -13.555 -37.673 1.00 91.12 219 TYR A CA 1
ATOM 1662 C C . TYR A 1 219 ? 35.747 -12.954 -38.493 1.00 91.12 219 TYR A C 1
ATOM 1664 O O . TYR A 1 219 ? 35.517 -12.043 -39.277 1.00 91.12 219 TYR A O 1
ATOM 1672 N N . GLN A 1 220 ? 36.964 -13.449 -38.273 1.00 94.31 220 GLN A N 1
ATOM 1673 C CA . GLN A 1 220 ? 38.157 -13.141 -39.067 1.00 94.31 220 GLN A CA 1
ATOM 1674 C C . GLN A 1 220 ? 38.980 -14.410 -39.265 1.00 94.31 220 GLN A C 1
ATOM 1676 O O . GLN A 1 220 ? 38.976 -15.291 -38.393 1.00 94.31 220 GLN A O 1
ATOM 1681 N N . VAL A 1 221 ? 39.726 -14.483 -40.368 1.00 93.38 221 VAL A N 1
ATOM 1682 C CA . VAL A 1 221 ? 40.626 -15.604 -40.662 1.00 93.38 221 VAL A CA 1
ATOM 1683 C C . VAL A 1 221 ? 42.020 -15.050 -40.893 1.00 93.38 221 VAL A C 1
ATOM 1685 O O . VAL A 1 221 ? 42.308 -14.523 -41.954 1.00 93.38 221 VAL A O 1
ATOM 1688 N N . LEU A 1 222 ? 42.887 -15.171 -39.891 1.00 94.69 222 LEU A N 1
ATOM 1689 C CA . LEU A 1 222 ? 44.221 -14.573 -39.928 1.00 94.69 222 LEU A CA 1
ATOM 1690 C C . LEU A 1 222 ? 45.304 -15.625 -40.158 1.00 94.69 222 LEU A C 1
ATOM 1692 O O . LEU A 1 222 ? 45.196 -16.734 -39.632 1.00 94.69 222 LEU A O 1
ATOM 1696 N N . ASP A 1 223 ? 46.367 -15.279 -40.876 1.00 92.00 223 ASP A N 1
ATOM 1697 C CA . ASP A 1 223 ? 47.609 -16.059 -40.863 1.00 92.00 223 ASP A CA 1
ATOM 1698 C C . ASP A 1 223 ? 48.474 -15.740 -39.623 1.00 92.00 223 ASP A C 1
ATOM 1700 O O . ASP A 1 223 ? 48.032 -15.100 -38.662 1.00 92.00 223 ASP A O 1
ATOM 1704 N N . GLU A 1 224 ? 49.706 -16.253 -39.602 1.00 89.12 224 GLU A N 1
ATOM 1705 C CA . GLU A 1 224 ? 50.647 -16.037 -38.497 1.00 89.12 224 GLU A CA 1
ATOM 1706 C C . GLU A 1 224 ? 51.204 -14.605 -38.454 1.00 89.12 224 GLU A C 1
ATOM 1708 O O . GLU A 1 224 ? 51.577 -14.139 -37.375 1.00 89.12 224 GLU A O 1
ATOM 1713 N N . ASP A 1 225 ? 51.185 -13.905 -39.590 1.00 88.31 225 ASP A N 1
ATOM 1714 C CA . ASP A 1 225 ? 51.651 -12.525 -39.753 1.00 88.31 225 ASP A CA 1
ATOM 1715 C C . ASP A 1 225 ? 50.527 -11.499 -39.505 1.00 88.31 225 ASP A C 1
ATOM 1717 O O . ASP A 1 225 ? 50.777 -10.299 -39.383 1.00 88.31 225 ASP A O 1
ATOM 1721 N N . GLY A 1 226 ? 49.285 -11.970 -39.356 1.00 85.81 226 GLY A N 1
ATOM 1722 C CA . GLY A 1 226 ? 48.108 -11.159 -39.066 1.00 85.81 226 GLY A CA 1
ATOM 1723 C C . GLY A 1 226 ? 47.381 -10.636 -40.304 1.00 85.81 226 GLY A C 1
ATOM 1724 O O . GLY A 1 226 ? 46.515 -9.773 -40.149 1.00 85.81 226 GLY A O 1
ATOM 1725 N N . HIS A 1 227 ? 47.689 -11.137 -41.505 1.00 90.50 227 HIS A N 1
ATOM 1726 C CA . HIS A 1 227 ? 46.918 -10.807 -42.703 1.00 90.50 227 HIS A CA 1
ATOM 1727 C C . HIS A 1 227 ? 45.552 -11.487 -42.665 1.00 90.50 227 HIS A C 1
ATOM 1729 O O . HIS A 1 227 ? 45.448 -12.650 -42.270 1.00 90.50 227 HIS A O 1
ATOM 1735 N N . ASP A 1 228 ? 44.516 -10.757 -43.082 1.00 91.25 228 ASP A N 1
ATOM 1736 C CA . ASP A 1 228 ? 43.146 -11.261 -43.129 1.00 91.25 228 ASP A CA 1
ATOM 1737 C C . ASP A 1 228 ? 42.854 -11.928 -44.473 1.00 91.25 228 ASP A C 1
ATOM 1739 O O . ASP A 1 228 ? 43.040 -11.346 -45.540 1.00 91.25 228 ASP A O 1
ATOM 1743 N N . TRP A 1 229 ? 42.390 -13.167 -44.390 1.00 92.56 229 TRP A N 1
ATOM 1744 C CA . TRP A 1 229 ? 42.082 -14.054 -45.502 1.00 92.56 229 TRP A CA 1
ATOM 1745 C C . TRP A 1 229 ? 40.601 -14.436 -45.533 1.00 92.56 229 TRP A C 1
ATOM 1747 O O . TRP A 1 229 ? 40.221 -15.357 -46.257 1.00 92.56 229 TRP A O 1
ATOM 1757 N N . GLN A 1 230 ? 39.762 -13.747 -44.751 1.00 91.44 230 GLN A N 1
ATOM 1758 C CA . GLN A 1 230 ? 38.320 -13.978 -44.669 1.00 91.44 230 GLN A CA 1
ATOM 1759 C C . GLN A 1 230 ? 37.651 -14.086 -46.051 1.00 91.44 230 GLN A C 1
ATOM 1761 O O . GLN A 1 230 ? 36.868 -15.012 -46.272 1.00 91.44 230 GLN A O 1
ATOM 1766 N N . ASP A 1 231 ? 38.015 -13.204 -46.985 1.00 90.56 231 ASP A N 1
ATOM 1767 C CA . ASP A 1 231 ? 37.389 -13.081 -48.309 1.00 90.56 231 ASP A CA 1
ATOM 1768 C C . ASP A 1 231 ? 37.683 -14.253 -49.264 1.00 90.56 231 ASP A C 1
ATOM 1770 O O . ASP A 1 231 ? 37.064 -14.365 -50.322 1.00 90.56 231 ASP A O 1
ATOM 1774 N N . LEU A 1 232 ? 38.618 -15.150 -48.922 1.00 91.19 232 LEU A N 1
ATOM 1775 C CA . LEU A 1 232 ? 38.917 -16.329 -49.746 1.00 91.19 232 LEU A CA 1
ATOM 1776 C C . LEU A 1 232 ? 37.880 -17.447 -49.617 1.00 91.19 232 LEU A C 1
ATOM 1778 O O . LEU A 1 232 ? 37.947 -18.431 -50.358 1.00 91.19 232 LEU A O 1
ATOM 1782 N N . GLY A 1 233 ? 36.974 -17.356 -48.654 1.00 91.31 233 GLY A N 1
ATOM 1783 C CA . GLY A 1 233 ? 36.020 -18.406 -48.345 1.00 91.31 233 GLY A CA 1
ATOM 1784 C C . GLY A 1 233 ? 34.689 -17.846 -47.886 1.00 91.31 233 GLY A C 1
ATOM 1785 O O . GLY A 1 233 ? 34.447 -16.644 -47.918 1.00 91.31 233 GLY A O 1
ATOM 1786 N N . SER A 1 234 ? 33.821 -18.744 -47.451 1.00 91.75 234 SER A N 1
ATOM 1787 C CA . SER A 1 234 ? 32.501 -18.411 -46.934 1.00 91.75 234 SER A CA 1
ATOM 1788 C C . SER A 1 234 ? 32.251 -19.140 -45.629 1.00 91.75 234 SER A C 1
ATOM 1790 O O . SER A 1 234 ? 32.722 -20.265 -45.424 1.00 91.75 234 SER A O 1
ATOM 1792 N N . GLU A 1 235 ? 31.480 -18.510 -44.755 1.00 92.44 235 GLU A N 1
ATOM 1793 C CA . GLU A 1 235 ? 30.997 -19.133 -43.540 1.00 92.44 235 GLU A CA 1
ATOM 1794 C C . GLU A 1 235 ? 29.793 -20.045 -43.777 1.00 92.44 235 GLU A C 1
ATOM 1796 O O . GLU A 1 235 ? 28.947 -19.818 -44.641 1.00 92.44 235 GLU A O 1
ATOM 1801 N N . GLU A 1 236 ? 29.685 -21.062 -42.934 1.00 92.00 236 GLU A N 1
ATOM 1802 C CA . GLU A 1 236 ? 28.497 -21.872 -42.759 1.00 92.00 236 GLU A CA 1
ATOM 1803 C C . GLU A 1 236 ? 28.279 -22.124 -41.262 1.00 92.00 236 GLU A C 1
ATOM 1805 O O . GLU A 1 236 ? 29.206 -22.463 -40.520 1.00 92.00 236 GLU A O 1
ATOM 1810 N N . VAL A 1 237 ? 27.032 -21.973 -40.809 1.00 85.50 237 VAL A N 1
ATOM 1811 C CA . VAL A 1 237 ? 26.619 -22.310 -39.442 1.00 85.50 237 VAL A CA 1
ATOM 1812 C C . VAL A 1 237 ? 25.625 -23.460 -39.505 1.00 85.50 237 VAL A C 1
ATOM 1814 O O . VAL A 1 237 ? 24.534 -23.320 -40.054 1.00 85.50 237 VAL A O 1
ATOM 1817 N N . LYS A 1 238 ? 26.006 -24.611 -38.947 1.00 81.69 238 LYS A N 1
ATOM 1818 C CA . LYS A 1 238 ? 25.171 -25.818 -38.880 1.00 81.69 238 LYS A CA 1
ATOM 1819 C C . LYS A 1 238 ? 25.079 -26.283 -37.436 1.00 81.69 238 LYS A C 1
ATOM 1821 O O . LYS A 1 238 ? 26.078 -26.724 -36.869 1.00 81.69 238 LYS A O 1
ATOM 1826 N N . ASN A 1 239 ? 23.870 -26.244 -36.875 1.00 80.75 239 ASN A N 1
ATOM 1827 C CA . ASN A 1 239 ? 23.619 -26.517 -35.457 1.00 80.75 239 ASN A CA 1
ATOM 1828 C C . ASN A 1 239 ? 24.547 -25.648 -34.581 1.00 80.75 239 ASN A C 1
ATOM 1830 O O . ASN A 1 239 ? 24.676 -24.451 -34.821 1.00 80.75 239 ASN A O 1
ATOM 1834 N N . ASP A 1 240 ? 25.260 -26.270 -33.644 1.00 83.38 240 ASP A N 1
ATOM 1835 C CA . ASP A 1 240 ? 26.190 -25.622 -32.718 1.00 83.38 240 ASP A CA 1
ATOM 1836 C C . ASP A 1 240 ? 27.624 -25.563 -33.274 1.00 83.38 240 ASP A C 1
ATOM 1838 O O . ASP A 1 240 ? 28.600 -25.745 -32.545 1.00 83.38 240 ASP A O 1
ATOM 1842 N N . ARG A 1 241 ? 2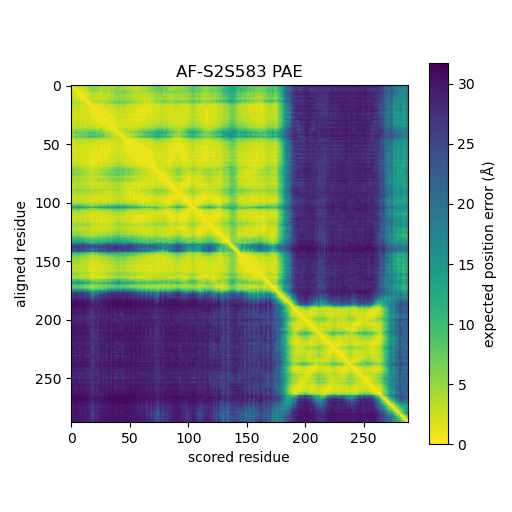7.795 -25.380 -34.589 1.00 87.25 241 ARG A N 1
ATOM 1843 C CA . ARG A 1 241 ? 29.119 -25.295 -35.219 1.00 87.25 241 ARG A CA 1
ATOM 1844 C C . ARG A 1 241 ? 29.175 -24.188 -36.254 1.00 87.25 241 ARG A C 1
ATOM 1846 O O . ARG A 1 241 ? 28.364 -24.145 -37.176 1.00 87.25 241 ARG A O 1
ATOM 1853 N N . PHE A 1 242 ? 30.202 -23.356 -36.122 1.00 91.56 242 PHE A N 1
ATOM 1854 C CA . PHE A 1 242 ? 30.624 -22.422 -37.154 1.00 91.56 242 PHE A CA 1
ATOM 1855 C C . PHE A 1 242 ? 31.806 -23.013 -37.921 1.00 91.56 242 PHE A C 1
ATOM 1857 O O . PHE A 1 242 ? 32.767 -23.506 -37.318 1.00 91.56 242 PHE A O 1
ATOM 1864 N N . GLU A 1 243 ? 31.758 -22.928 -39.243 1.00 94.88 243 GLU A N 1
ATOM 1865 C CA . GLU A 1 243 ? 32.831 -23.341 -40.136 1.00 94.88 243 GLU A CA 1
ATOM 1866 C C . GLU A 1 243 ? 33.057 -22.284 -41.212 1.00 94.88 243 GLU A C 1
ATOM 1868 O O . GLU A 1 243 ? 32.116 -21.786 -41.812 1.00 94.88 243 GLU A O 1
ATOM 1873 N N . TRP A 1 244 ? 34.319 -21.948 -41.457 1.00 96.12 244 TRP A N 1
ATOM 1874 C CA . TRP A 1 244 ? 34.739 -21.205 -42.636 1.00 96.12 244 TRP A CA 1
ATOM 1875 C C . TRP A 1 244 ? 35.435 -22.170 -43.589 1.00 96.12 244 TRP A C 1
ATOM 1877 O O . TRP A 1 244 ? 36.305 -22.944 -43.167 1.00 96.12 244 TRP A O 1
ATOM 1887 N N . ALA A 1 245 ? 35.057 -22.128 -44.863 1.00 94.25 245 ALA A N 1
ATOM 1888 C CA . ALA A 1 245 ? 35.619 -22.984 -45.896 1.00 94.25 245 ALA A CA 1
ATOM 1889 C C . ALA A 1 245 ? 35.963 -22.187 -47.157 1.00 94.25 245 ALA A C 1
ATOM 1891 O O . ALA A 1 245 ? 35.234 -21.284 -47.555 1.00 94.25 245 ALA A O 1
ATOM 1892 N N . SER A 1 246 ? 37.067 -22.562 -47.799 1.00 93.44 246 SER A N 1
ATOM 1893 C CA . SER A 1 246 ? 37.533 -22.006 -49.068 1.00 93.44 246 SER A CA 1
ATOM 1894 C C . SER A 1 246 ? 37.898 -23.143 -50.016 1.00 93.44 246 SER A C 1
ATOM 1896 O O . SER A 1 246 ? 38.498 -24.132 -49.595 1.00 93.44 246 SER A O 1
ATOM 1898 N N . THR A 1 247 ? 37.563 -22.995 -51.297 1.00 91.31 247 THR A N 1
ATOM 1899 C CA . THR A 1 247 ? 37.982 -23.909 -52.375 1.00 91.31 247 THR A CA 1
ATOM 1900 C C . THR A 1 247 ? 39.206 -23.391 -53.137 1.00 91.31 247 THR A C 1
ATOM 1902 O O . THR A 1 247 ? 39.686 -24.031 -54.071 1.00 91.31 247 THR A O 1
ATOM 1905 N N . THR A 1 248 ? 39.704 -22.203 -52.784 1.00 90.81 248 THR A N 1
ATOM 1906 C CA . THR A 1 248 ? 40.695 -21.447 -53.565 1.00 90.81 248 THR A CA 1
ATOM 1907 C C . THR A 1 248 ? 41.877 -20.976 -52.722 1.00 90.81 248 THR A C 1
ATOM 1909 O O . THR A 1 248 ? 42.479 -19.953 -53.040 1.00 90.81 248 THR A O 1
ATOM 1912 N N . VAL A 1 249 ? 42.240 -21.700 -51.655 1.00 89.94 249 VAL A N 1
ATOM 1913 C CA . VAL A 1 249 ? 43.398 -21.327 -50.826 1.00 89.94 249 VAL A CA 1
ATOM 1914 C C . VAL A 1 249 ? 44.677 -21.324 -51.679 1.00 89.94 249 VAL A C 1
ATOM 1916 O O . VAL A 1 249 ? 45.000 -22.359 -52.276 1.00 89.94 249 VAL A O 1
ATOM 1919 N N . PRO A 1 250 ? 45.406 -20.194 -51.761 1.00 90.25 250 PRO A N 1
ATOM 1920 C CA . PRO A 1 250 ? 46.588 -20.061 -52.605 1.00 90.25 250 PRO A CA 1
ATOM 1921 C C . PRO A 1 250 ? 47.775 -20.883 -52.090 1.00 90.25 250 PRO A C 1
ATOM 1923 O O . PRO A 1 250 ? 47.877 -21.227 -50.911 1.00 90.25 250 PRO A O 1
ATOM 1926 N N . GLN A 1 251 ? 48.721 -21.168 -52.990 1.00 90.50 251 GLN A N 1
ATOM 1927 C CA . GLN A 1 251 ? 49.937 -21.928 -52.677 1.00 90.50 251 GLN A CA 1
ATOM 1928 C C . GLN A 1 251 ? 50.820 -21.233 -51.626 1.00 90.50 251 GLN A C 1
ATOM 1930 O O . GLN A 1 251 ? 51.526 -21.914 -50.887 1.00 90.50 251 GLN A O 1
ATOM 1935 N N . GLU A 1 252 ? 50.760 -19.903 -51.537 1.00 88.31 252 GLU A N 1
ATOM 1936 C CA . GLU A 1 252 ? 51.515 -19.102 -50.563 1.00 88.31 252 GLU A CA 1
ATOM 1937 C C . GLU A 1 252 ? 51.107 -19.363 -49.109 1.00 88.31 252 GLU A C 1
ATOM 1939 O O . GLU A 1 252 ? 51.922 -19.193 -48.214 1.00 88.31 252 GLU A O 1
ATOM 1944 N N . LEU A 1 253 ? 49.890 -19.861 -48.871 1.00 86.94 253 LEU A N 1
ATOM 1945 C CA . LEU A 1 253 ? 49.432 -20.218 -47.530 1.00 86.94 253 LEU A CA 1
ATOM 1946 C C . LEU A 1 253 ? 49.823 -21.641 -47.118 1.00 86.94 253 LEU A C 1
ATOM 1948 O O . LEU A 1 253 ? 49.607 -22.021 -45.970 1.00 86.94 253 LEU A O 1
ATOM 1952 N N . VAL A 1 254 ? 50.411 -22.451 -48.005 1.00 89.94 254 VAL A N 1
ATOM 1953 C CA . VAL A 1 254 ? 50.844 -23.813 -47.658 1.00 89.94 254 VAL A CA 1
ATOM 1954 C C . VAL A 1 254 ? 51.962 -23.757 -46.614 1.00 89.94 254 VAL A C 1
ATOM 1956 O O . VAL A 1 254 ? 52.947 -23.047 -46.776 1.00 89.94 254 VAL A O 1
ATOM 1959 N N . ASN A 1 255 ? 51.819 -24.558 -45.558 1.00 88.38 255 ASN A N 1
ATOM 1960 C CA . ASN A 1 255 ? 52.625 -24.560 -44.332 1.00 88.38 255 ASN A CA 1
ATOM 1961 C C . ASN A 1 255 ? 52.389 -23.379 -43.376 1.00 88.38 255 ASN A C 1
ATOM 1963 O O . ASN A 1 255 ? 52.983 -23.377 -42.299 1.00 88.38 255 ASN A O 1
ATOM 1967 N N . HIS A 1 256 ? 51.483 -22.448 -43.689 1.00 89.38 256 HIS A N 1
ATOM 1968 C CA . HIS A 1 256 ? 51.010 -21.462 -42.718 1.00 89.38 256 HIS A CA 1
ATOM 1969 C C . HIS A 1 256 ? 49.889 -22.041 -41.848 1.00 89.38 256 HIS A C 1
ATOM 1971 O O . HIS A 1 256 ? 49.195 -23.008 -42.200 1.00 89.38 256 HIS A O 1
ATOM 1977 N N . ARG A 1 257 ? 49.690 -21.431 -40.677 1.00 92.19 257 ARG A N 1
ATOM 1978 C CA . ARG A 1 257 ? 48.595 -21.763 -39.769 1.00 92.19 257 ARG A CA 1
ATOM 1979 C C . ARG A 1 257 ? 47.557 -20.659 -39.766 1.00 92.19 257 ARG A C 1
ATOM 1981 O O . ARG A 1 257 ? 47.792 -19.584 -39.227 1.00 92.19 257 ARG A O 1
ATOM 1988 N N . LEU A 1 258 ? 46.374 -20.971 -40.282 1.00 94.00 258 LEU A N 1
ATOM 1989 C CA . LEU A 1 258 ? 45.248 -20.052 -40.213 1.00 94.00 258 LEU A CA 1
ATOM 1990 C C . LEU A 1 258 ? 44.592 -20.118 -38.833 1.00 94.00 258 LEU A C 1
ATOM 1992 O O . LEU A 1 258 ? 44.410 -21.197 -38.251 1.00 94.00 258 LEU A O 1
ATOM 1996 N N . LYS A 1 259 ? 44.245 -18.943 -38.313 1.00 95.19 259 LYS A N 1
ATOM 1997 C CA . LYS A 1 259 ? 43.565 -18.700 -37.047 1.00 95.19 259 LYS A CA 1
ATOM 1998 C C . LYS A 1 259 ? 42.194 -18.096 -37.337 1.00 95.19 259 LYS A C 1
ATOM 2000 O O . LYS A 1 259 ? 42.089 -16.935 -37.717 1.00 95.19 259 LYS A O 1
ATOM 2005 N N . LEU A 1 260 ? 41.149 -18.873 -37.085 1.00 93.44 260 LEU A N 1
ATOM 2006 C CA . LEU A 1 260 ? 39.770 -18.402 -37.096 1.00 93.44 260 LEU A CA 1
ATOM 2007 C C . LEU A 1 260 ? 39.452 -17.772 -35.738 1.00 93.44 260 LEU A C 1
ATOM 2009 O O . LEU A 1 260 ? 39.630 -18.419 -34.704 1.00 93.44 260 LEU A O 1
ATOM 2013 N N . ILE A 1 261 ? 38.995 -16.523 -35.745 1.00 90.44 261 ILE A N 1
ATOM 2014 C CA . ILE A 1 261 ? 38.561 -15.780 -34.558 1.00 90.44 261 ILE A CA 1
ATOM 2015 C C . ILE A 1 261 ? 37.085 -15.454 -34.739 1.00 90.44 261 ILE A C 1
ATOM 2017 O O . ILE A 1 261 ? 36.734 -14.760 -35.684 1.00 90.44 261 ILE A O 1
ATOM 2021 N N . ILE A 1 262 ? 36.230 -15.920 -33.833 1.00 86.44 262 ILE A N 1
ATOM 2022 C CA . ILE A 1 262 ? 34.782 -15.708 -33.907 1.00 86.44 262 ILE A CA 1
ATOM 2023 C C . ILE A 1 262 ? 34.331 -14.889 -32.709 1.00 86.44 262 ILE A C 1
ATOM 2025 O O . ILE A 1 262 ? 34.624 -15.225 -31.558 1.00 86.44 262 ILE A O 1
ATOM 2029 N N . ARG A 1 263 ? 33.581 -13.825 -32.985 1.00 82.75 263 ARG A N 1
ATOM 2030 C CA . ARG A 1 263 ? 32.829 -13.081 -31.980 1.00 82.75 263 ARG A CA 1
ATOM 2031 C C . ARG A 1 263 ? 31.416 -13.633 -31.956 1.00 82.75 263 ARG A C 1
ATOM 2033 O O . ARG A 1 263 ? 30.726 -13.617 -32.971 1.00 82.75 263 ARG A O 1
ATOM 2040 N N . VAL A 1 264 ? 30.995 -14.113 -30.799 1.00 76.44 264 VAL A N 1
ATOM 2041 C CA . VAL A 1 264 ? 29.637 -14.604 -30.575 1.00 76.44 264 VAL A CA 1
ATOM 2042 C C . VAL A 1 264 ? 28.948 -13.699 -29.565 1.00 76.44 264 VAL A C 1
ATOM 2044 O O . VAL A 1 264 ? 29.585 -13.269 -28.606 1.00 76.44 264 VAL A O 1
ATOM 2047 N N . SER A 1 265 ? 27.667 -13.397 -29.763 1.00 65.25 265 SER A N 1
ATOM 2048 C CA . SER A 1 265 ? 26.831 -12.903 -28.677 1.00 65.25 265 SER A CA 1
ATOM 2049 C C . SER A 1 265 ? 26.520 -14.096 -27.794 1.00 65.25 265 SER A C 1
ATOM 2051 O O . SER A 1 265 ? 25.976 -15.092 -28.288 1.00 65.25 265 SER A O 1
ATOM 2053 N N . ALA A 1 266 ? 26.824 -14.004 -26.502 1.00 58.19 266 ALA A N 1
ATOM 2054 C CA . ALA A 1 266 ? 26.220 -14.914 -25.545 1.00 58.19 266 ALA A CA 1
ATOM 2055 C C . ALA A 1 266 ? 24.692 -14.867 -25.735 1.00 58.19 266 ALA A C 1
ATOM 2057 O O . ALA A 1 266 ? 24.131 -13.784 -25.913 1.00 58.19 266 ALA A O 1
ATOM 2058 N N . GLY A 1 267 ? 24.009 -16.015 -25.684 1.00 47.28 267 GLY A N 1
ATOM 2059 C CA . GLY A 1 267 ? 22.542 -16.132 -25.800 1.00 47.28 267 GLY A CA 1
ATOM 2060 C C . GLY A 1 267 ? 21.740 -15.404 -24.703 1.00 47.28 267 GLY A C 1
ATOM 2061 O O . GLY A 1 267 ? 20.550 -15.634 -24.530 1.00 47.28 267 GLY A O 1
ATOM 2062 N N . SER A 1 268 ? 22.378 -14.506 -23.955 1.00 39.44 268 SER A N 1
ATOM 2063 C CA . SER A 1 268 ? 21.796 -13.643 -22.940 1.00 39.44 268 SER A CA 1
ATOM 2064 C C . SER A 1 268 ? 22.389 -12.239 -23.074 1.00 39.44 268 SER A C 1
ATOM 2066 O O . SER A 1 268 ? 23.233 -11.835 -22.274 1.00 39.44 268 SER A O 1
ATOM 2068 N N . ASN A 1 269 ? 21.970 -11.500 -24.104 1.00 33.59 269 ASN A N 1
ATOM 2069 C CA . ASN A 1 269 ? 22.213 -10.060 -24.163 1.00 33.59 269 ASN A CA 1
ATOM 2070 C C . ASN A 1 269 ? 21.545 -9.387 -22.954 1.00 33.59 269 ASN A C 1
ATOM 2072 O O . ASN A 1 269 ? 20.349 -9.568 -22.724 1.00 33.59 269 ASN A O 1
ATOM 2076 N N . SER A 1 270 ? 22.301 -8.566 -22.226 1.00 35.81 270 SER A N 1
ATOM 2077 C CA . SER A 1 270 ? 21.725 -7.423 -21.514 1.00 35.81 270 SER A CA 1
ATOM 2078 C C . SER A 1 270 ? 21.506 -6.304 -22.538 1.00 35.81 270 SER A C 1
ATOM 2080 O O . SER A 1 270 ? 22.390 -6.090 -23.372 1.00 35.81 270 SER A O 1
ATOM 2082 N N . PRO A 1 271 ? 20.395 -5.550 -22.491 1.00 34.66 271 PRO A N 1
ATOM 2083 C CA . PRO A 1 271 ? 20.346 -4.244 -23.136 1.00 34.66 271 PRO A CA 1
ATOM 2084 C C . PRO A 1 271 ? 21.442 -3.348 -22.539 1.00 34.66 271 PRO A C 1
ATOM 2086 O O . PRO A 1 271 ? 21.871 -3.565 -21.397 1.00 34.66 271 PRO A O 1
ATOM 2089 N N . ALA A 1 272 ? 21.898 -2.360 -23.311 1.00 35.75 272 ALA A N 1
ATOM 2090 C CA . ALA A 1 272 ? 22.853 -1.356 -22.861 1.00 35.75 272 ALA A CA 1
ATOM 2091 C C . ALA A 1 272 ? 22.388 -0.746 -21.527 1.00 35.75 272 ALA A C 1
ATOM 2093 O O . ALA A 1 272 ? 21.310 -0.163 -21.428 1.00 35.75 272 ALA A O 1
ATOM 2094 N N . LEU A 1 273 ? 23.209 -0.906 -20.489 1.00 37.94 273 LEU A N 1
ATOM 2095 C CA . LEU A 1 273 ? 22.944 -0.377 -19.151 1.00 37.94 273 LEU A CA 1
ATOM 2096 C C . LEU A 1 273 ? 22.870 1.160 -19.138 1.00 37.94 273 LEU A C 1
ATOM 2098 O O . LEU A 1 273 ? 22.216 1.736 -18.271 1.00 37.94 273 LEU A O 1
ATOM 2102 N N . ASP A 1 274 ? 23.473 1.820 -20.124 1.00 32.78 274 ASP A N 1
ATOM 2103 C CA . ASP A 1 274 ? 23.566 3.279 -20.185 1.00 32.78 274 ASP A CA 1
ATOM 2104 C C . ASP A 1 274 ? 22.209 3.956 -20.448 1.00 32.78 274 ASP A C 1
ATOM 2106 O O . ASP A 1 274 ? 21.988 5.073 -19.989 1.00 32.78 274 ASP A O 1
ATOM 2110 N N . GLU A 1 275 ? 21.256 3.265 -21.084 1.00 31.77 275 GLU A N 1
ATOM 2111 C CA . GLU A 1 275 ? 19.877 3.761 -21.243 1.00 31.77 275 GLU A CA 1
ATOM 2112 C C . GLU A 1 275 ? 18.958 3.358 -20.072 1.00 31.77 275 GLU A C 1
ATOM 2114 O O . GLU A 1 275 ? 17.921 3.981 -19.847 1.00 31.77 275 GLU A O 1
ATOM 2119 N N . LEU A 1 276 ? 19.356 2.364 -19.267 1.00 33.81 276 LEU A N 1
ATOM 2120 C CA . LEU A 1 276 ? 18.604 1.877 -18.101 1.00 33.81 276 LEU A CA 1
ATOM 2121 C C . LEU A 1 276 ? 18.886 2.681 -16.818 1.00 33.81 276 LEU A C 1
ATOM 2123 O O . LEU A 1 276 ? 18.017 2.792 -15.953 1.00 33.81 276 LEU A O 1
ATOM 2127 N N . PHE A 1 277 ? 20.081 3.263 -16.671 1.00 34.88 277 PHE A N 1
ATOM 2128 C CA . PHE A 1 277 ? 20.489 3.930 -15.427 1.00 34.88 277 PHE A CA 1
ATOM 2129 C C . PHE A 1 277 ? 20.059 5.397 -15.294 1.00 34.88 277 PHE A C 1
ATOM 2131 O O . PHE A 1 277 ? 20.074 5.929 -14.182 1.00 34.88 277 PHE A O 1
ATOM 2138 N N . VAL A 1 278 ? 19.643 6.060 -16.376 1.00 33.47 278 VAL A N 1
ATOM 2139 C CA . VAL A 1 278 ? 19.377 7.512 -16.336 1.00 33.47 278 VAL A CA 1
ATOM 2140 C C . VAL A 1 278 ? 18.001 7.857 -15.744 1.00 33.47 278 VAL A C 1
ATOM 2142 O O . VAL A 1 278 ? 17.819 8.959 -15.236 1.00 33.47 278 VAL A O 1
ATOM 2145 N N . ILE A 1 279 ? 17.057 6.911 -15.676 1.00 32.91 279 ILE A N 1
ATOM 2146 C CA . ILE A 1 279 ? 15.731 7.142 -15.059 1.00 32.91 279 ILE A CA 1
ATOM 2147 C C . ILE A 1 279 ? 15.660 6.589 -13.617 1.00 32.91 279 ILE A C 1
ATOM 2149 O O . ILE A 1 279 ? 14.731 6.884 -12.874 1.00 32.91 279 ILE A O 1
ATOM 2153 N N . ALA A 1 280 ? 16.669 5.835 -13.166 1.00 36.59 280 ALA A N 1
ATOM 2154 C CA . ALA A 1 280 ? 16.644 5.144 -11.873 1.00 36.59 280 ALA A CA 1
ATOM 2155 C C . ALA A 1 280 ? 17.148 5.976 -10.676 1.00 36.59 280 ALA A C 1
ATOM 2157 O O . ALA A 1 280 ? 16.997 5.549 -9.531 1.00 36.59 280 ALA A O 1
ATOM 2158 N N . SER A 1 281 ? 17.772 7.137 -10.898 1.00 31.16 281 SER A N 1
ATOM 2159 C CA . SER A 1 281 ? 18.467 7.868 -9.827 1.00 31.16 281 SER A CA 1
ATOM 2160 C C . SER A 1 281 ? 17.663 8.992 -9.171 1.00 31.16 281 SER A C 1
ATOM 2162 O O . SER A 1 281 ? 18.050 9.417 -8.085 1.00 31.16 281 SER A O 1
ATOM 2164 N N . ASN A 1 282 ? 16.540 9.442 -9.749 1.00 35.84 282 ASN A N 1
ATOM 2165 C CA . ASN A 1 282 ? 15.803 10.591 -9.198 1.00 35.84 282 ASN A CA 1
ATOM 2166 C C . ASN A 1 282 ? 14.316 10.386 -8.901 1.00 35.84 282 ASN A C 1
ATOM 2168 O O .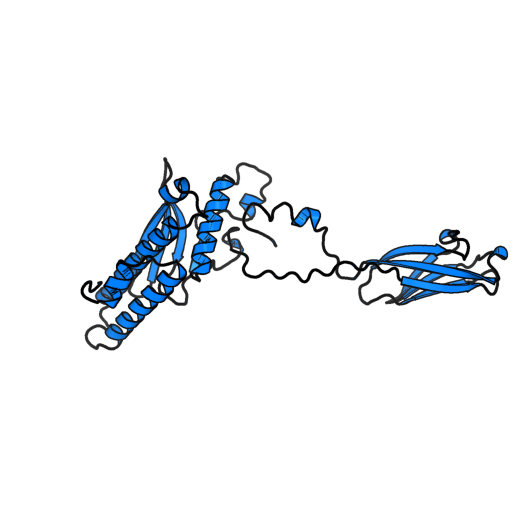 ASN A 1 282 ? 13.794 11.149 -8.098 1.00 35.84 282 ASN A O 1
ATOM 2172 N N . ASN A 1 283 ? 13.643 9.373 -9.448 1.00 36.34 283 ASN A N 1
ATOM 2173 C CA . ASN A 1 283 ? 12.243 9.083 -9.133 1.00 36.34 283 ASN A CA 1
ATOM 2174 C C . ASN A 1 283 ? 12.006 7.571 -9.161 1.00 36.34 283 ASN A C 1
ATOM 2176 O O . ASN A 1 283 ? 12.720 6.846 -9.845 1.00 36.34 283 ASN A O 1
ATOM 2180 N N . ALA A 1 284 ? 11.057 7.097 -8.354 1.00 32.66 284 ALA A N 1
ATOM 2181 C CA . ALA A 1 284 ? 10.737 5.686 -8.177 1.00 32.66 284 ALA A CA 1
ATOM 2182 C C . ALA A 1 284 ? 10.711 4.892 -9.491 1.00 32.66 284 ALA A C 1
ATOM 2184 O O . ALA A 1 284 ? 10.153 5.324 -10.497 1.00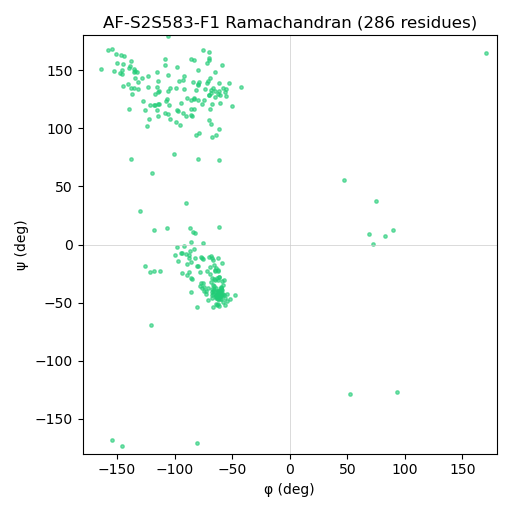 32.66 284 ALA A O 1
ATOM 2185 N N . ILE A 1 285 ? 11.326 3.712 -9.458 1.00 33.31 285 ILE A N 1
ATOM 2186 C CA . ILE A 1 285 ? 11.408 2.817 -10.605 1.00 33.31 285 ILE A CA 1
ATOM 2187 C C . ILE A 1 285 ? 10.020 2.233 -10.894 1.00 33.31 285 ILE A C 1
ATOM 2189 O O . ILE A 1 285 ? 9.554 1.336 -10.197 1.00 33.31 285 ILE A O 1
ATOM 2193 N N . LEU A 1 286 ? 9.424 2.712 -11.982 1.00 30.02 286 LEU A N 1
ATOM 2194 C CA . LEU A 1 286 ? 8.790 1.879 -13.000 1.00 30.02 286 LEU A CA 1
ATOM 2195 C C . LEU A 1 286 ? 9.868 1.091 -13.728 1.00 30.02 286 LEU A C 1
ATOM 2197 O O . LEU A 1 286 ? 10.771 1.745 -14.233 1.00 30.02 286 LEU A O 1
ATOM 2201 N N . MET A 1 287 ? 9.731 -0.227 -13.896 1.00 29.34 287 MET A N 1
ATOM 2202 C CA . MET A 1 287 ? 10.165 -0.902 -15.130 1.00 29.34 287 MET A CA 1
ATOM 2203 C C . MET A 1 287 ? 9.349 -2.172 -15.387 1.00 29.34 287 MET A C 1
ATOM 2205 O O . MET A 1 287 ? 8.868 -2.821 -14.459 1.00 29.34 287 MET A O 1
ATOM 2209 N N . ARG A 1 288 ? 9.202 -2.454 -16.681 1.00 30.00 288 ARG A N 1
ATOM 2210 C CA . ARG A 1 288 ? 8.590 -3.626 -17.306 1.00 30.00 288 ARG A CA 1
ATOM 2211 C C . ARG A 1 288 ? 9.536 -4.825 -17.274 1.00 30.00 288 ARG A C 1
ATOM 2213 O O . ARG A 1 288 ? 10.761 -4.587 -17.363 1.00 30.00 288 ARG A O 1
#

Foldseek 3Di:
DDPCVPPLVVCLQPDQDALQRLLVSLLVVLVVVLVVQCPDPVRVPPFVVLLVSLQVSQVSSQVNLLSNLCPDPQADPVQNVQWHWDKDGDTNQWIKIFIWGDDPVDIHGQWMFISSSDPPTEIAGDNAAFPCLVPDPDVVSDPDDLSRLSNVLVSQVSNVVSVHYHPDCGRYLSGADPDDDDPPDPPPQDWDKWKDAAAAFFKDKIKDFAPVQKDWPDKFKQWPVGDTPQVQWDWDDDHRMIMTIHRGGDPVRHRIMIMMTTGIDDNDDDDPCVVVPPVVPRGHDDDD

Secondary structure (DSSP, 8-state):
---TT-HHHHHHHHS---HHHHHHHHHHHHHHHHHHHHT-TTTTT-HHHHHHHHHHHHHHHHHHHHHHHHT-TTS-HHHHHTEEEEEEE-SSS-EEEEEEEE-SS-EEEEEEEESTTSTT-EEEESS---HHHHH-SSGGG----HHHHHHHHHHHHHHHHTT-EES-TTS-S----------------PPEEEEEE--SSEEEEEEEEPPTT-EEEEEEEE-SS--B-GGGSEEEEETTEEEEEEEEE-GGGTT-EEEEEEEEE-S-PPPPHHHHSSSTTTS-----

Organism: NCBI:txid1256206

Mean predicted aligned error: 15.85 Å

Solvent-accessible surface area (backbone atoms only — not comparable to full-atom values): 16398 Å² total; per-residue (Å²): 88,79,65,74,84,39,69,67,56,42,48,62,71,71,48,90,41,51,43,37,51,35,42,52,55,52,25,50,57,44,49,55,51,50,51,56,36,58,75,26,97,85,41,54,84,33,55,69,62,41,21,42,33,48,39,44,50,48,45,52,43,47,55,42,43,51,56,28,57,75,68,36,86,74,36,54,66,75,61,56,73,30,50,51,71,46,68,50,57,84,45,58,81,42,35,36,39,36,39,30,40,51,56,99,88,50,77,43,53,31,33,33,33,38,30,63,70,48,94,83,24,28,33,43,63,68,60,49,65,31,61,67,36,72,68,43,92,51,80,84,57,49,93,66,54,74,69,53,51,36,29,52,27,41,50,44,37,47,43,38,70,34,63,37,39,64,86,51,78,76,54,31,38,48,54,70,81,79,80,85,77,77,84,83,74,77,86,78,78,69,62,49,74,36,76,50,70,32,85,57,55,28,71,48,74,52,57,47,79,49,60,87,70,48,44,80,76,48,72,47,30,22,43,85,88,64,52,79,53,49,86,59,39,49,78,48,77,57,90,54,29,44,36,41,37,24,71,63,42,53,67,86,46,42,79,36,46,40,35,40,40,33,41,54,43,63,68,70,78,74,76,70,61,80,78,61,55,75,63,59,79,80,42,70,56,64,82,133

Radius of gyration: 32.94 Å; Cα contacts (8 Å, |Δi|>4): 477; chains: 1; bounding box: 77×54×85 Å

pLDDT: mean 81.2, std 19.21, range [29.34, 98.56]

Sequence (288 aa):
MLNLNDAHLAALITKPLTVAQARQQIGTAYQQEADRLANSPLWESNDEALTALLASYTNLLGNKLYQALQNLTSIPTPFLQTLWLQDTTADAHHSEIAVIQTTQDDNNTLLTIVDPLSDDAKLKAVNLPTLLQITAADSNAMTYDAETVKALSALAKALNQGGYRFTTVDETVLQPVNGLSFKTRFDNLKPLVAKKAVIKAGDFSIGTSLDQDAKVLGYQVLDEDGHDWQDLGSEEVKNDRFEWASTTVPQELVNHRLKLIIRVSAGSNSPALDELFVIASNNAILMR